Protein AF-A0A6A5ZJJ5-F1 (afdb_monomer_lite)

Structure (mmCIF, N/CA/C/O backbone):
data_AF-A0A6A5ZJJ5-F1
#
_entry.id   AF-A0A6A5ZJJ5-F1
#
loop_
_atom_site.group_PDB
_atom_site.id
_atom_site.type_symbol
_atom_site.label_atom_id
_atom_site.label_alt_id
_atom_site.label_comp_id
_atom_site.label_asym_id
_atom_site.label_entity_id
_atom_site.label_seq_id
_atom_site.pdbx_PDB_ins_code
_atom_site.Cartn_x
_atom_site.Cartn_y
_atom_site.Cartn_z
_atom_site.occupancy
_atom_site.B_iso_or_equiv
_atom_site.auth_seq_id
_atom_site.auth_comp_id
_atom_site.auth_asym_id
_atom_site.auth_atom_id
_atom_site.pdbx_PDB_model_num
ATOM 1 N N . MET A 1 1 ? -7.854 86.751 -0.752 1.00 35.19 1 MET A N 1
ATOM 2 C CA . MET A 1 1 ? -8.821 87.127 -1.802 1.00 35.19 1 MET A CA 1
ATOM 3 C C . MET A 1 1 ? -9.127 85.883 -2.625 1.00 35.19 1 MET A C 1
ATOM 5 O O . MET A 1 1 ? -8.199 85.297 -3.151 1.00 35.19 1 MET A O 1
ATOM 9 N N . SER A 1 2 ? -10.404 85.499 -2.620 1.00 34.34 2 SER A N 1
ATOM 10 C CA . SER A 1 2 ? -11.174 84.640 -3.535 1.00 34.34 2 SER A CA 1
ATOM 11 C C . SER A 1 2 ? -10.718 83.232 -3.974 1.00 34.34 2 SER A C 1
ATOM 13 O O . SER A 1 2 ? -9.660 83.025 -4.552 1.00 34.34 2 SER A O 1
ATOM 15 N N . LEU A 1 3 ? -11.667 82.316 -3.742 1.00 42.28 3 LEU A N 1
ATOM 16 C CA . LEU A 1 3 ? -11.892 80.943 -4.210 1.00 42.28 3 LEU A CA 1
ATOM 17 C C . LEU A 1 3 ? -11.899 80.758 -5.737 1.00 42.28 3 LEU A C 1
ATOM 19 O O . LEU A 1 3 ? -12.073 81.737 -6.455 1.00 42.28 3 LEU A O 1
ATOM 23 N N . ILE A 1 4 ? -11.847 79.480 -6.163 1.00 38.12 4 ILE A N 1
ATOM 24 C CA . ILE A 1 4 ? -12.688 78.752 -7.163 1.00 38.12 4 ILE A CA 1
ATOM 25 C C . ILE A 1 4 ? -11.890 77.488 -7.577 1.00 38.12 4 ILE A C 1
ATOM 27 O O . ILE A 1 4 ? -10.680 77.579 -7.724 1.00 38.12 4 ILE A O 1
ATOM 31 N N . TYR A 1 5 ? -12.390 76.282 -7.855 1.00 30.20 5 TYR A N 1
ATOM 32 C CA . TYR A 1 5 ? -13.601 75.477 -7.630 1.00 30.20 5 TYR A CA 1
ATOM 33 C C . TYR A 1 5 ? -13.246 74.115 -8.288 1.00 30.20 5 TYR A C 1
ATOM 35 O O . TYR A 1 5 ? -12.495 74.088 -9.263 1.00 30.20 5 TYR A O 1
ATOM 43 N N . ARG A 1 6 ? -13.692 72.983 -7.731 1.00 48.62 6 ARG A N 1
ATOM 44 C CA . ARG A 1 6 ? -13.394 71.626 -8.242 1.00 48.62 6 ARG A CA 1
ATOM 45 C C . ARG A 1 6 ? -14.160 71.340 -9.540 1.00 48.62 6 ARG A C 1
ATOM 47 O O . ARG A 1 6 ? -15.293 71.786 -9.655 1.00 48.62 6 ARG A O 1
ATOM 54 N N . ASP A 1 7 ? -13.638 70.451 -10.388 1.00 42.28 7 ASP A N 1
ATOM 55 C CA . ASP A 1 7 ? -14.506 69.485 -11.077 1.00 42.28 7 ASP A CA 1
ATOM 56 C C . ASP A 1 7 ? -13.901 68.063 -11.022 1.00 42.28 7 ASP A C 1
ATOM 58 O O . ASP A 1 7 ? -12.703 67.909 -11.289 1.00 42.28 7 ASP A O 1
ATOM 62 N N . PRO A 1 8 ? -14.666 67.029 -10.613 1.00 60.06 8 PRO A N 1
ATOM 63 C CA . PRO A 1 8 ? -14.183 65.672 -10.418 1.00 60.06 8 PRO A CA 1
ATOM 64 C C . PRO A 1 8 ? -14.910 64.670 -11.327 1.00 60.06 8 PRO A C 1
ATOM 66 O O . PRO A 1 8 ? -16.008 64.265 -10.982 1.00 60.06 8 PRO A O 1
ATOM 69 N N . TYR A 1 9 ? -14.290 64.138 -12.388 1.00 37.88 9 TYR A N 1
ATOM 70 C CA . TYR A 1 9 ? -14.769 62.876 -12.974 1.00 37.88 9 TYR A CA 1
ATOM 71 C C . TYR A 1 9 ? -13.652 61.926 -13.419 1.00 37.88 9 TYR A C 1
ATOM 73 O O . TYR A 1 9 ? -12.726 62.245 -14.156 1.00 37.88 9 TYR A O 1
ATOM 81 N N . CYS A 1 10 ? -13.808 60.725 -12.874 1.00 40.03 10 CYS A N 1
ATOM 82 C CA . CYS A 1 10 ? -13.090 59.475 -13.016 1.00 40.03 10 CYS A CA 1
ATOM 83 C C . CYS A 1 10 ? -12.961 58.974 -14.465 1.00 40.03 10 CYS A C 1
ATOM 85 O O . CYS A 1 10 ? -13.971 58.844 -15.144 1.00 40.03 10 CYS A O 1
ATOM 87 N N . THR A 1 11 ? -11.773 58.490 -14.846 1.00 42.47 11 THR A N 1
ATOM 88 C CA . THR A 1 11 ? -11.633 57.280 -15.684 1.00 42.47 11 THR A CA 1
ATOM 89 C C . THR A 1 11 ? -10.315 56.562 -15.381 1.00 42.47 11 THR A C 1
ATOM 91 O O . THR A 1 11 ? -9.356 56.624 -16.143 1.00 42.47 11 THR A O 1
ATOM 94 N N . THR A 1 12 ? -10.258 55.835 -14.264 1.00 44.34 12 THR A N 1
ATOM 95 C CA . THR A 1 12 ? -9.177 54.869 -13.963 1.00 44.34 12 THR A CA 1
ATOM 96 C C . THR A 1 12 ? -9.750 53.548 -13.432 1.00 44.34 12 THR A C 1
ATOM 98 O O . THR A 1 12 ? -9.238 52.954 -12.493 1.00 44.34 12 THR A O 1
ATOM 101 N N . SER A 1 13 ? -10.840 53.052 -14.029 1.00 47.09 13 SER A N 1
ATOM 102 C CA . SER A 1 13 ? -11.503 51.805 -13.587 1.00 47.09 13 SER A CA 1
ATOM 103 C C . SER A 1 13 ? -11.121 50.555 -14.408 1.00 47.09 13 SER A C 1
ATOM 105 O O . SER A 1 13 ? -11.278 49.423 -13.952 1.00 47.09 13 SER A O 1
ATOM 107 N N . SER A 1 14 ? -10.546 50.706 -15.606 1.00 40.97 14 SER A N 1
ATOM 108 C CA . SER A 1 14 ? -10.322 49.574 -16.526 1.00 40.97 14 SER A CA 1
ATOM 109 C C . SER A 1 14 ? -8.965 48.864 -16.375 1.00 40.97 14 SER A C 1
ATOM 111 O O . SER A 1 14 ? -8.857 47.682 -16.705 1.00 40.97 14 SER A O 1
ATOM 113 N N . ILE A 1 15 ? -7.936 49.530 -15.837 1.00 44.53 15 ILE A N 1
ATOM 114 C CA . ILE A 1 15 ? -6.578 48.955 -15.711 1.00 44.53 15 ILE A CA 1
ATOM 115 C C . ILE A 1 15 ? -6.431 48.106 -14.435 1.00 44.53 15 ILE A C 1
ATOM 117 O O . ILE A 1 15 ? -5.744 47.083 -14.445 1.00 44.53 15 ILE A O 1
ATOM 121 N N . SER A 1 16 ? -7.135 48.472 -13.358 1.00 43.25 16 SER A N 1
ATOM 122 C CA . SER A 1 16 ? -7.102 47.745 -12.081 1.00 43.25 16 SER A CA 1
ATOM 123 C C . SER A 1 16 ? -7.755 46.357 -12.185 1.00 43.25 16 SER A C 1
ATOM 125 O O . SER A 1 16 ? -7.157 45.365 -11.773 1.00 43.25 16 SER A O 1
ATOM 127 N N . ARG A 1 17 ? -8.909 46.248 -12.868 1.00 42.47 17 ARG A N 1
ATOM 128 C CA . ARG A 1 17 ? -9.631 44.970 -13.045 1.00 42.47 17 ARG A CA 1
ATOM 129 C C . ARG A 1 17 ? -8.885 43.938 -13.897 1.00 42.47 17 ARG A C 1
ATOM 131 O O . ARG A 1 17 ? -8.976 42.744 -13.629 1.00 42.47 17 ARG A O 1
ATOM 138 N N . ARG A 1 18 ? -8.127 44.366 -14.917 1.00 42.97 18 ARG A N 1
ATOM 139 C CA . ARG A 1 18 ? -7.318 43.436 -15.733 1.00 42.97 18 ARG A CA 1
ATOM 140 C C . ARG A 1 18 ? -6.118 42.899 -14.953 1.00 42.97 18 ARG A C 1
ATOM 142 O O . ARG A 1 18 ? -5.849 41.706 -15.026 1.00 42.97 18 ARG A O 1
ATOM 149 N N . ARG A 1 19 ? -5.435 43.736 -14.162 1.00 41.53 19 ARG A N 1
ATOM 150 C CA . ARG A 1 19 ? -4.314 43.289 -13.316 1.00 41.53 19 ARG A CA 1
ATOM 151 C C . ARG A 1 19 ? -4.774 42.388 -12.172 1.00 41.53 19 ARG A C 1
ATOM 153 O O . ARG A 1 19 ? -4.120 41.380 -11.938 1.00 41.53 19 ARG A O 1
ATOM 160 N N . SER A 1 20 ? -5.906 42.678 -11.526 1.00 46.97 20 SER A N 1
ATOM 161 C CA . SER A 1 20 ? -6.462 41.808 -10.480 1.00 46.97 20 SER A CA 1
ATOM 162 C C . SER A 1 20 ? -6.916 40.452 -11.029 1.00 46.97 20 SER A C 1
ATOM 164 O O . SER A 1 20 ? -6.662 39.435 -10.392 1.00 46.97 20 SER A O 1
ATOM 166 N N . ASN A 1 21 ? -7.508 40.408 -12.230 1.00 47.22 21 ASN A N 1
ATOM 167 C CA . ASN A 1 21 ? -7.896 39.144 -12.864 1.00 47.22 21 ASN A CA 1
ATOM 168 C C . ASN A 1 21 ? -6.689 38.315 -13.318 1.00 47.22 21 ASN A C 1
ATOM 170 O O . ASN A 1 21 ? -6.718 37.100 -13.162 1.00 47.22 21 ASN A O 1
ATOM 174 N N . ILE A 1 22 ? -5.617 38.938 -13.820 1.00 51.06 22 ILE A N 1
ATOM 175 C CA . ILE A 1 22 ? -4.373 38.234 -14.189 1.00 51.06 22 ILE A CA 1
ATOM 176 C C . ILE A 1 22 ? -3.634 37.735 -12.938 1.00 51.06 22 ILE A C 1
ATOM 178 O O . ILE A 1 22 ? -3.099 36.631 -12.934 1.00 51.06 22 ILE A O 1
ATOM 182 N N . TYR A 1 23 ? -3.629 38.512 -11.852 1.00 44.44 23 TYR A N 1
ATOM 183 C CA . TYR A 1 23 ? -3.009 38.093 -10.593 1.00 44.44 23 TYR A CA 1
ATOM 184 C C . TYR A 1 23 ? -3.818 36.982 -9.908 1.00 44.44 23 TYR A C 1
ATOM 186 O O . TYR A 1 23 ? -3.246 36.014 -9.426 1.00 44.44 23 TYR A O 1
ATOM 194 N N . SER A 1 24 ? -5.151 37.066 -9.927 1.00 49.94 24 SER A N 1
ATOM 195 C CA . SER A 1 24 ? -6.039 36.055 -9.342 1.00 49.94 24 SER A CA 1
ATOM 196 C C . SER A 1 24 ? -6.087 34.753 -10.155 1.00 49.94 24 SER A C 1
ATOM 198 O O . SER A 1 24 ? -6.107 33.680 -9.560 1.00 49.94 24 SER A O 1
ATOM 200 N N . SER A 1 25 ? -6.026 34.814 -11.492 1.00 49.66 25 SER A N 1
ATOM 201 C CA . SER A 1 25 ? -5.897 33.617 -12.346 1.00 49.66 25 SER A CA 1
ATOM 202 C C . SER A 1 25 ? -4.531 32.947 -12.196 1.00 49.66 25 SER A C 1
ATOM 204 O O . SER A 1 25 ? -4.476 31.735 -12.027 1.00 49.66 25 SER A O 1
ATOM 206 N N . ARG A 1 26 ? -3.443 33.726 -12.120 1.00 45.84 26 ARG A N 1
ATOM 207 C CA . ARG A 1 26 ? -2.087 33.203 -11.884 1.00 45.84 26 ARG A CA 1
ATOM 208 C C . ARG A 1 26 ? -1.896 32.624 -10.472 1.00 45.84 26 ARG A C 1
ATOM 210 O O . ARG A 1 26 ? -1.085 31.724 -10.289 1.00 45.84 26 ARG A O 1
ATOM 217 N N . ILE A 1 27 ? -2.631 33.122 -9.472 1.00 50.19 27 ILE A N 1
ATOM 218 C CA . ILE A 1 27 ? -2.693 32.516 -8.129 1.00 50.19 27 ILE A CA 1
ATOM 219 C C . ILE A 1 27 ? -3.528 31.227 -8.174 1.00 50.19 27 ILE A C 1
ATOM 221 O O . ILE A 1 27 ? -3.058 30.215 -7.668 1.00 50.19 27 ILE A O 1
ATOM 225 N N . LYS A 1 28 ? -4.691 31.220 -8.849 1.00 44.44 28 LYS A N 1
ATOM 226 C CA . LYS A 1 28 ? -5.512 30.008 -9.052 1.00 44.44 28 LYS A CA 1
ATOM 227 C C . LYS A 1 28 ? -4.762 28.890 -9.784 1.00 44.44 28 LYS A C 1
ATOM 229 O O . LYS A 1 28 ? -4.877 27.740 -9.383 1.00 44.44 28 LYS A O 1
ATOM 234 N N . GLU A 1 29 ? -3.954 29.211 -10.792 1.00 45.16 29 GLU A N 1
ATOM 235 C CA . GLU A 1 29 ? -3.106 28.228 -11.490 1.00 45.16 29 GLU A CA 1
ATOM 236 C C . GLU A 1 29 ? -1.979 27.674 -10.604 1.00 45.16 29 GLU A C 1
ATOM 238 O O . GLU A 1 29 ? -1.588 26.524 -10.770 1.00 45.16 29 GLU A O 1
ATOM 243 N N . ARG A 1 30 ? -1.492 28.440 -9.617 1.00 47.12 30 ARG A N 1
ATOM 244 C CA . ARG A 1 30 ? -0.491 27.968 -8.638 1.00 47.12 30 ARG A CA 1
ATOM 245 C C . ARG A 1 30 ? -1.085 27.141 -7.490 1.00 47.12 30 ARG A C 1
ATOM 247 O O . ARG A 1 30 ? -0.316 26.562 -6.736 1.00 47.12 30 ARG A O 1
ATOM 254 N N . THR A 1 31 ? -2.413 27.072 -7.351 1.00 51.53 31 THR A N 1
ATOM 255 C CA . THR A 1 31 ? -3.104 26.367 -6.245 1.00 51.53 31 THR A CA 1
ATOM 256 C C . THR A 1 31 ? -4.037 25.244 -6.701 1.00 51.53 31 THR A C 1
ATOM 258 O O . THR A 1 31 ? -4.881 24.803 -5.924 1.00 51.53 31 THR A O 1
ATOM 261 N N . MET A 1 32 ? -3.912 24.743 -7.933 1.00 58.22 32 MET A N 1
ATOM 262 C CA . MET A 1 32 ? -4.648 23.533 -8.307 1.00 58.22 32 MET A CA 1
ATOM 263 C C . MET A 1 32 ? -3.995 22.319 -7.639 1.00 58.22 32 MET A C 1
ATOM 265 O O . MET A 1 32 ? -2.940 21.846 -8.059 1.00 58.22 32 MET A O 1
ATOM 269 N N . SER A 1 33 ? -4.613 21.847 -6.555 1.00 68.31 33 SER A N 1
ATOM 270 C CA . SER A 1 33 ? -4.342 20.523 -6.003 1.00 68.31 33 SER A CA 1
ATOM 271 C C . SER A 1 33 ? -4.677 19.483 -7.063 1.00 68.31 33 SER A C 1
ATOM 273 O O . SER A 1 33 ? -5.703 19.604 -7.734 1.00 68.31 33 SER A O 1
ATOM 275 N N . ALA A 1 34 ? -3.840 18.460 -7.209 1.00 81.31 34 ALA A N 1
ATOM 276 C CA . ALA A 1 34 ? -4.178 17.350 -8.092 1.00 81.31 34 ALA A CA 1
ATOM 277 C C . ALA A 1 34 ? -5.476 16.685 -7.622 1.00 81.31 34 ALA A C 1
ATOM 279 O O . ALA A 1 34 ? -5.732 16.630 -6.424 1.00 81.31 34 ALA A O 1
ATOM 280 N N . GLU A 1 35 ? -6.298 16.185 -8.539 1.00 87.06 35 GLU A N 1
ATOM 281 C CA . GLU A 1 35 ? -7.559 15.527 -8.166 1.00 87.06 35 GLU A CA 1
ATOM 282 C C . GLU A 1 35 ? -7.314 14.158 -7.520 1.00 87.06 35 GLU A C 1
ATOM 284 O O . GLU A 1 35 ? -8.025 13.767 -6.595 1.00 87.06 35 GLU A O 1
ATOM 289 N N . ASN A 1 36 ? -6.255 13.471 -7.960 1.00 92.38 36 ASN A N 1
ATOM 290 C CA . ASN A 1 36 ? -5.901 12.122 -7.540 1.00 92.38 36 ASN A CA 1
ATOM 291 C C . ASN A 1 36 ? -4.462 12.045 -7.024 1.00 92.38 36 ASN A C 1
ATOM 293 O O . ASN A 1 36 ? -3.588 12.823 -7.422 1.00 92.38 36 ASN A O 1
ATOM 297 N N . LEU A 1 37 ? -4.226 11.064 -6.160 1.00 92.94 37 LEU A N 1
ATOM 298 C CA . LEU A 1 37 ? -2.916 10.600 -5.735 1.00 92.94 37 LEU A CA 1
ATOM 299 C C . LEU A 1 37 ? -2.664 9.212 -6.322 1.00 92.94 37 LEU A C 1
ATOM 301 O O . LEU A 1 37 ? -3.527 8.337 -6.272 1.00 92.94 37 LEU A O 1
ATOM 305 N N . TYR A 1 38 ? -1.458 9.023 -6.840 1.00 94.44 38 TYR A N 1
ATOM 306 C CA . TYR A 1 38 ? -0.975 7.781 -7.427 1.00 94.44 38 TYR A CA 1
ATOM 307 C C . TYR A 1 38 ? 0.070 7.187 -6.490 1.00 94.44 38 TYR A C 1
ATOM 309 O O . TYR A 1 38 ? 1.162 7.739 -6.325 1.00 94.44 38 TYR A O 1
ATOM 317 N N . ILE A 1 39 ? -0.288 6.100 -5.824 1.00 94.88 39 ILE A N 1
ATOM 318 C CA . ILE A 1 39 ? 0.522 5.448 -4.802 1.00 94.88 39 ILE A CA 1
ATOM 319 C C . ILE A 1 39 ? 1.212 4.263 -5.458 1.00 94.88 39 ILE A C 1
ATOM 321 O O . ILE A 1 39 ? 0.555 3.362 -5.969 1.00 94.88 39 ILE A O 1
ATOM 325 N N . VAL A 1 40 ? 2.540 4.268 -5.451 1.00 95.56 40 VAL A N 1
ATOM 326 C CA . VAL A 1 40 ? 3.317 3.120 -5.913 1.00 95.56 40 VAL A CA 1
ATOM 327 C C . VAL A 1 40 ? 3.332 2.098 -4.784 1.00 95.56 40 VAL A C 1
ATOM 329 O O . VAL A 1 40 ? 3.792 2.407 -3.682 1.00 95.56 40 VAL A O 1
ATOM 332 N N . LYS A 1 41 ? 2.821 0.900 -5.059 1.00 94.75 41 LYS A N 1
ATOM 333 C CA . LYS A 1 41 ? 2.747 -0.232 -4.136 1.00 94.75 41 LYS A CA 1
ATOM 334 C C . LYS A 1 41 ? 3.655 -1.343 -4.641 1.00 94.75 41 LYS A C 1
ATOM 336 O O . LYS A 1 41 ? 3.584 -1.700 -5.811 1.00 94.75 41 LYS A O 1
ATOM 341 N N . ARG A 1 42 ? 4.502 -1.888 -3.770 1.00 94.38 42 ARG A N 1
ATOM 342 C CA . ARG A 1 42 ? 5.349 -3.043 -4.079 1.00 94.38 42 ARG A CA 1
ATOM 343 C C . ARG A 1 42 ? 4.997 -4.201 -3.165 1.00 94.38 42 ARG A C 1
ATOM 345 O O . ARG A 1 42 ? 5.191 -4.114 -1.949 1.00 94.38 42 ARG A O 1
ATOM 352 N N . THR A 1 43 ? 4.539 -5.284 -3.767 1.00 92.44 43 THR A N 1
ATOM 353 C CA . THR A 1 43 ? 4.235 -6.536 -3.084 1.00 92.44 43 THR A CA 1
ATOM 354 C C . THR A 1 43 ? 5.354 -7.525 -3.357 1.00 92.44 43 THR A C 1
ATOM 356 O O . THR A 1 43 ? 5.788 -7.679 -4.494 1.00 92.44 43 THR A O 1
ATOM 359 N N . GLN A 1 44 ? 5.829 -8.183 -2.308 1.00 90.88 44 GLN A N 1
ATOM 360 C CA . GLN A 1 44 ? 6.747 -9.308 -2.398 1.00 90.88 44 GLN A CA 1
ATOM 361 C C . GLN A 1 44 ? 6.090 -10.513 -1.742 1.00 90.88 44 GLN A C 1
ATOM 363 O O . GLN A 1 44 ? 5.685 -10.431 -0.579 1.00 90.88 44 GLN A O 1
ATOM 368 N N . PHE A 1 45 ? 6.020 -11.613 -2.476 1.00 89.19 45 PHE A N 1
ATOM 369 C CA . PHE A 1 45 ? 5.560 -12.899 -1.988 1.00 89.19 45 PHE A CA 1
ATOM 370 C C . PHE A 1 45 ? 6.692 -13.919 -2.096 1.00 89.19 45 PHE A C 1
ATOM 372 O O . PHE A 1 45 ? 7.173 -14.191 -3.190 1.00 89.19 45 PHE A O 1
ATOM 379 N N . ASP A 1 46 ? 7.114 -14.478 -0.969 1.00 86.56 46 ASP A N 1
ATOM 380 C CA . ASP A 1 46 ? 8.091 -15.562 -0.906 1.00 86.56 46 ASP A CA 1
ATOM 381 C C . ASP A 1 46 ? 7.404 -16.824 -0.357 1.00 86.56 46 ASP A C 1
ATOM 383 O O . ASP A 1 46 ? 7.128 -16.896 0.847 1.00 86.56 46 ASP A O 1
ATOM 387 N N . PRO A 1 47 ? 7.118 -17.824 -1.212 1.00 79.50 47 PRO A N 1
ATOM 388 C CA . PRO A 1 47 ? 6.449 -19.054 -0.801 1.00 79.50 47 PRO A CA 1
ATOM 389 C C . PRO A 1 47 ? 7.343 -20.020 -0.011 1.00 79.50 47 PRO A C 1
ATOM 391 O O . PRO A 1 47 ? 6.816 -20.964 0.581 1.00 79.50 47 PRO A O 1
ATOM 394 N N . LYS A 1 48 ? 8.672 -19.845 -0.018 1.00 73.31 48 LYS A N 1
ATOM 395 C CA . LYS A 1 48 ? 9.641 -20.809 0.537 1.00 73.31 48 LYS A CA 1
ATOM 396 C C . LYS A 1 48 ? 10.299 -20.350 1.834 1.00 73.31 48 LYS A C 1
ATOM 398 O O . LYS A 1 48 ? 11.214 -21.020 2.319 1.00 73.31 48 LYS A O 1
ATOM 403 N N . SER A 1 49 ? 9.841 -19.248 2.422 1.00 68.00 49 SER A N 1
ATOM 404 C CA . SER A 1 49 ? 10.388 -18.785 3.692 1.00 68.00 49 SER A CA 1
ATOM 405 C C . SER A 1 49 ? 10.308 -19.892 4.773 1.00 68.00 49 SER A C 1
ATOM 407 O O . SER A 1 49 ? 9.279 -20.563 4.896 1.00 68.00 49 SER A O 1
ATOM 409 N N . PRO A 1 50 ? 11.372 -20.113 5.578 1.00 58.84 50 PRO A N 1
ATOM 410 C CA . PRO A 1 50 ? 11.551 -21.331 6.385 1.00 58.84 50 PRO A CA 1
ATOM 411 C C . PRO A 1 50 ? 10.494 -21.599 7.464 1.00 58.84 50 PRO A C 1
ATOM 413 O O . PRO A 1 50 ? 10.475 -22.683 8.045 1.00 58.84 50 PRO A O 1
ATOM 416 N N . ARG A 1 51 ? 9.674 -20.598 7.802 1.00 63.66 51 ARG A N 1
ATOM 417 C CA . ARG A 1 51 ? 8.622 -20.701 8.826 1.00 63.66 51 ARG A CA 1
ATOM 418 C C . ARG A 1 51 ? 7.230 -20.648 8.213 1.00 63.66 51 ARG A C 1
ATOM 420 O O . ARG A 1 51 ? 6.388 -21.468 8.551 1.00 63.66 51 ARG A O 1
ATOM 427 N N . GLU A 1 52 ? 7.018 -19.687 7.324 1.00 66.06 52 GLU A N 1
ATOM 428 C CA . GLU A 1 52 ? 5.749 -19.411 6.659 1.00 66.06 52 GLU A CA 1
ATOM 429 C C . GLU A 1 52 ? 5.996 -18.556 5.409 1.00 66.06 52 GLU A C 1
ATOM 431 O O . GLU A 1 52 ? 6.987 -17.813 5.389 1.00 66.06 52 GLU A O 1
ATOM 436 N N . PRO A 1 53 ? 5.114 -18.619 4.392 1.00 71.44 53 PRO A N 1
ATOM 437 C CA . PRO A 1 53 ? 5.177 -17.723 3.248 1.00 71.44 53 PRO A CA 1
ATOM 438 C C . PRO A 1 53 ? 5.197 -16.255 3.684 1.00 71.44 53 PRO A C 1
ATOM 440 O O . PRO A 1 53 ? 4.325 -15.802 4.433 1.00 71.44 53 PRO A O 1
ATOM 443 N N . VAL A 1 54 ? 6.184 -15.499 3.208 1.00 79.12 54 VAL A N 1
ATOM 444 C CA . VAL A 1 54 ? 6.313 -14.074 3.526 1.00 79.12 54 VAL A CA 1
ATOM 445 C C . VAL A 1 54 ? 5.545 -13.276 2.489 1.00 79.12 54 VAL A C 1
ATOM 447 O O . VAL A 1 54 ? 5.794 -13.392 1.295 1.00 79.12 54 VAL A O 1
ATOM 450 N N . TYR A 1 55 ? 4.635 -12.424 2.952 1.00 84.38 55 TYR A N 1
ATOM 451 C CA . TYR A 1 55 ? 3.921 -11.471 2.112 1.00 84.38 55 TYR A CA 1
ATOM 452 C C . TYR A 1 55 ? 4.169 -10.066 2.649 1.00 84.38 55 TYR A C 1
ATOM 454 O O . TYR A 1 55 ? 3.689 -9.714 3.727 1.00 84.38 55 TYR A O 1
ATOM 462 N N . THR A 1 56 ? 4.950 -9.276 1.918 1.00 87.44 56 THR A N 1
ATOM 463 C CA . THR A 1 56 ? 5.356 -7.934 2.344 1.00 87.44 56 THR A CA 1
ATOM 464 C C . THR A 1 56 ? 4.870 -6.893 1.352 1.00 87.44 56 THR A C 1
ATOM 466 O O . THR A 1 56 ? 5.272 -6.900 0.189 1.00 87.44 56 THR A O 1
ATOM 469 N N . VAL A 1 57 ? 4.087 -5.931 1.832 1.00 90.25 57 VAL A N 1
ATOM 470 C CA . VAL A 1 57 ? 3.641 -4.778 1.045 1.00 90.25 57 VAL A CA 1
ATOM 471 C C . VAL A 1 57 ? 4.372 -3.534 1.522 1.00 90.25 57 VAL A C 1
ATOM 473 O O . VAL A 1 57 ? 4.393 -3.231 2.713 1.00 90.25 57 VAL A O 1
ATOM 476 N N . THR A 1 58 ? 4.972 -2.800 0.593 1.00 91.56 58 THR A N 1
ATOM 477 C CA . THR A 1 58 ? 5.569 -1.486 0.850 1.00 91.56 58 THR A CA 1
ATOM 478 C C . THR A 1 58 ? 4.940 -0.445 -0.064 1.00 91.56 58 THR A C 1
ATOM 480 O O . THR A 1 58 ? 4.442 -0.763 -1.144 1.00 91.56 58 THR A O 1
ATOM 483 N N . LEU A 1 59 ? 4.959 0.816 0.375 1.00 93.44 59 LEU A N 1
ATOM 484 C CA . LEU A 1 59 ? 4.420 1.962 -0.364 1.00 93.44 59 LEU A CA 1
ATOM 485 C C . LEU A 1 59 ? 5.542 2.995 -0.583 1.00 93.44 59 LEU A C 1
ATOM 487 O O . LEU A 1 59 ? 5.651 3.971 0.173 1.00 93.44 59 LEU A O 1
ATOM 491 N N . PRO A 1 60 ? 6.448 2.775 -1.558 1.00 92.06 60 PRO A N 1
ATOM 492 C CA . PRO A 1 60 ? 7.719 3.501 -1.619 1.00 92.06 60 PRO A CA 1
ATOM 493 C C . PRO A 1 60 ? 7.585 4.969 -2.022 1.00 92.06 60 PRO A C 1
ATOM 495 O O . PRO A 1 60 ? 8.480 5.772 -1.731 1.00 92.06 60 PRO A O 1
ATOM 498 N N . ALA A 1 61 ? 6.499 5.339 -2.705 1.00 93.19 61 ALA A N 1
ATOM 499 C CA . ALA A 1 61 ? 6.267 6.709 -3.140 1.00 93.19 61 ALA A CA 1
ATOM 500 C C . ALA A 1 61 ? 4.788 7.014 -3.417 1.00 93.19 61 ALA A C 1
ATOM 502 O O . ALA A 1 61 ? 4.020 6.151 -3.837 1.00 93.19 61 ALA A O 1
ATOM 503 N N . THR A 1 62 ? 4.417 8.284 -3.253 1.00 94.50 62 THR A N 1
ATOM 504 C CA . THR A 1 62 ? 3.129 8.836 -3.693 1.00 94.50 62 THR A CA 1
ATOM 505 C C . THR A 1 62 ? 3.361 10.019 -4.626 1.00 94.50 62 THR A C 1
ATOM 507 O O . THR A 1 62 ? 4.207 10.876 -4.355 1.00 94.50 62 THR A O 1
ATOM 510 N N . PHE A 1 63 ? 2.596 10.082 -5.711 1.00 94.00 63 PHE A N 1
ATOM 511 C CA . PHE A 1 63 ? 2.687 11.111 -6.741 1.00 94.00 63 PHE A CA 1
ATOM 512 C C . PHE A 1 63 ? 1.345 11.797 -6.966 1.00 94.00 63 PHE A C 1
ATOM 514 O O . PHE A 1 63 ? 0.287 11.213 -6.757 1.00 94.00 63 PHE A O 1
ATOM 521 N N . THR A 1 64 ? 1.388 13.024 -7.466 1.00 92.81 64 THR A N 1
ATOM 522 C CA . THR A 1 64 ? 0.207 13.752 -7.958 1.00 92.81 64 THR A CA 1
ATOM 523 C C . THR A 1 64 ? 0.013 13.613 -9.472 1.00 92.81 64 THR A C 1
ATOM 525 O O . THR A 1 64 ? -0.990 14.068 -10.016 1.00 92.81 64 THR A O 1
ATOM 528 N N . ASN A 1 65 ? 0.961 12.970 -10.165 1.00 91.12 65 ASN A N 1
ATOM 529 C CA . ASN A 1 65 ? 0.949 12.753 -11.610 1.00 91.12 65 ASN A CA 1
ATOM 530 C C . ASN A 1 65 ? 1.173 11.269 -11.942 1.00 91.12 65 ASN A C 1
ATOM 532 O O . ASN A 1 65 ? 2.184 10.687 -11.544 1.00 91.12 65 ASN A O 1
ATOM 536 N N . LEU A 1 66 ? 0.257 10.684 -12.720 1.00 92.06 66 LEU A N 1
ATOM 537 C CA . LEU A 1 66 ? 0.320 9.286 -13.149 1.00 92.06 66 LEU A CA 1
ATOM 538 C C . LEU A 1 66 ? 1.570 8.985 -13.981 1.00 92.06 66 LEU A C 1
ATOM 540 O O . LEU A 1 66 ? 2.165 7.923 -13.825 1.00 92.06 66 LEU A O 1
ATOM 544 N N . LYS A 1 67 ? 1.982 9.909 -14.857 1.00 92.56 67 LYS A N 1
ATOM 545 C CA . LYS A 1 67 ? 3.152 9.714 -15.722 1.00 92.56 67 LYS A CA 1
ATOM 546 C C . LYS A 1 67 ? 4.412 9.512 -14.880 1.00 92.56 67 LYS A C 1
ATOM 548 O O . LYS A 1 67 ? 5.117 8.526 -15.063 1.00 92.56 67 LYS A O 1
ATOM 553 N N . SER A 1 68 ? 4.629 10.395 -13.909 1.00 93.06 68 SER A N 1
ATOM 554 C CA . SER A 1 68 ? 5.753 10.299 -12.979 1.00 93.06 68 SER A CA 1
ATOM 555 C C . SER A 1 68 ? 5.694 9.032 -12.127 1.00 93.06 68 SER A C 1
ATOM 557 O O . SER A 1 68 ? 6.721 8.400 -11.897 1.00 93.06 68 SER A O 1
ATOM 559 N N . ALA A 1 69 ? 4.494 8.629 -11.690 1.00 94.19 69 ALA A N 1
ATOM 560 C CA . ALA A 1 69 ? 4.308 7.386 -10.946 1.00 94.19 69 ALA A CA 1
ATOM 561 C C . ALA A 1 69 ? 4.709 6.157 -11.778 1.00 94.19 69 ALA A C 1
ATOM 563 O O . ALA A 1 69 ? 5.431 5.306 -11.269 1.00 94.19 69 ALA A O 1
ATOM 564 N N . LYS A 1 70 ? 4.311 6.089 -13.059 1.00 94.25 70 LYS A N 1
ATOM 565 C CA . LYS A 1 70 ? 4.698 5.010 -13.990 1.00 94.25 70 LYS A CA 1
ATOM 566 C C . LYS A 1 70 ? 6.203 4.981 -14.250 1.00 94.25 70 LYS A C 1
ATOM 568 O O . LYS A 1 70 ? 6.825 3.926 -14.142 1.00 94.25 70 LYS A O 1
ATOM 573 N N . GLU A 1 71 ? 6.805 6.136 -14.527 1.00 94.12 71 GLU A N 1
ATOM 574 C CA . GLU A 1 71 ? 8.257 6.256 -14.725 1.00 94.12 71 GLU A CA 1
ATOM 575 C C . GLU A 1 71 ? 9.042 5.817 -13.480 1.00 94.12 71 GLU A C 1
ATOM 577 O O . GLU A 1 71 ? 10.070 5.149 -13.589 1.00 94.12 71 GLU A O 1
ATOM 582 N N . PHE A 1 72 ? 8.547 6.143 -12.285 1.00 94.56 72 PHE A N 1
ATOM 583 C CA . PHE A 1 72 ? 9.152 5.693 -11.038 1.00 94.56 72 PHE A CA 1
ATOM 584 C C . PHE A 1 72 ? 8.958 4.188 -10.803 1.00 94.56 72 PHE A C 1
ATOM 586 O O . PHE A 1 72 ? 9.932 3.497 -10.508 1.00 94.56 72 PHE A O 1
ATOM 593 N N . ALA A 1 73 ? 7.728 3.689 -10.956 1.00 95.06 73 ALA A N 1
ATOM 594 C CA . ALA A 1 73 ? 7.348 2.296 -10.724 1.00 95.06 73 ALA A CA 1
ATOM 595 C C . ALA A 1 73 ? 8.100 1.322 -11.644 1.00 95.06 73 ALA A C 1
ATOM 597 O O . ALA A 1 73 ? 8.610 0.315 -11.162 1.00 95.06 73 ALA A O 1
ATOM 598 N N . SER A 1 74 ? 8.252 1.661 -12.930 1.00 95.06 74 SER A N 1
ATOM 599 C CA . SER A 1 74 ? 8.963 0.832 -13.923 1.00 95.06 74 SER A CA 1
ATOM 600 C C . SER 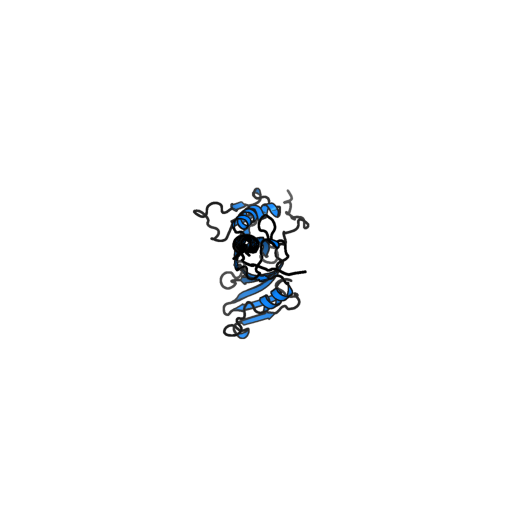A 1 74 ? 10.421 0.526 -13.568 1.00 95.06 74 SER A C 1
ATOM 602 O O . SER A 1 74 ? 10.963 -0.473 -14.022 1.00 95.06 74 SER A O 1
ATOM 604 N N . ARG A 1 75 ? 11.049 1.371 -12.739 1.00 94.31 75 ARG A N 1
ATOM 605 C CA . ARG A 1 75 ? 12.446 1.227 -12.297 1.00 94.31 75 ARG A CA 1
ATOM 606 C C . ARG A 1 75 ? 12.566 1.009 -10.794 1.00 94.31 75 ARG A C 1
ATOM 608 O O . ARG A 1 75 ? 13.635 1.220 -10.228 1.00 94.31 75 ARG A O 1
ATOM 615 N N . LEU A 1 76 ? 11.467 0.697 -10.108 1.00 94.94 76 LEU A N 1
ATOM 616 C CA . LEU A 1 76 ? 11.467 0.638 -8.650 1.00 94.94 76 LEU A CA 1
ATOM 617 C C . LEU A 1 76 ? 12.414 -0.448 -8.131 1.00 94.94 76 LEU A C 1
ATOM 619 O O . LEU A 1 76 ? 13.212 -0.158 -7.246 1.00 94.94 76 LEU A O 1
ATOM 623 N N . LEU A 1 77 ? 12.357 -1.658 -8.693 1.00 94.00 77 LEU A N 1
ATOM 624 C CA . LEU A 1 77 ? 13.196 -2.771 -8.242 1.00 94.00 77 LEU A CA 1
ATOM 625 C C . LEU A 1 77 ? 14.690 -2.453 -8.437 1.00 94.00 77 LEU A C 1
ATOM 627 O O . LEU A 1 77 ? 15.468 -2.569 -7.494 1.00 94.00 77 LEU A O 1
ATOM 631 N N . GLU A 1 78 ? 15.078 -1.904 -9.589 1.00 93.50 78 GLU A N 1
ATOM 632 C CA . GLU A 1 78 ? 16.448 -1.416 -9.825 1.00 93.50 78 GLU A CA 1
ATOM 633 C C . GLU A 1 78 ? 16.871 -0.339 -8.811 1.00 93.50 78 GLU A C 1
ATOM 635 O O . GLU A 1 78 ? 17.982 -0.362 -8.279 1.00 93.50 78 GLU A O 1
ATOM 640 N N . ARG A 1 79 ? 15.976 0.607 -8.491 1.00 92.44 79 ARG A N 1
ATOM 641 C CA . ARG A 1 79 ? 16.233 1.663 -7.490 1.00 92.44 79 ARG A CA 1
ATOM 642 C C . ARG A 1 79 ? 16.388 1.116 -6.074 1.00 92.44 79 ARG A C 1
ATOM 644 O O . ARG A 1 79 ? 17.050 1.758 -5.259 1.00 92.44 79 ARG A O 1
ATOM 651 N N . GLU A 1 80 ? 15.771 -0.021 -5.777 1.00 89.69 80 GLU A N 1
ATOM 652 C CA . GLU A 1 80 ? 15.937 -0.751 -4.518 1.00 89.69 80 GLU A CA 1
ATOM 653 C C . GLU A 1 80 ? 17.189 -1.649 -4.518 1.00 89.69 80 GLU A C 1
ATOM 655 O O . GLU A 1 80 ? 17.553 -2.180 -3.468 1.00 89.69 80 GLU A O 1
ATOM 660 N N . GLY A 1 81 ? 17.894 -1.741 -5.652 1.00 91.38 81 GLY A N 1
ATOM 661 C CA . GLY A 1 81 ? 19.160 -2.457 -5.805 1.00 91.38 81 GLY A CA 1
ATOM 662 C C . GLY A 1 81 ? 19.030 -3.870 -6.371 1.00 91.38 81 GLY A C 1
ATOM 663 O O . GLY A 1 81 ? 20.015 -4.604 -6.350 1.00 91.38 81 GLY A O 1
ATOM 664 N N . TYR A 1 82 ? 17.850 -4.261 -6.857 1.00 91.56 82 TYR A N 1
ATOM 665 C CA . TYR A 1 82 ? 17.683 -5.530 -7.559 1.00 91.56 82 TYR A CA 1
ATOM 666 C C . TYR A 1 82 ? 18.251 -5.435 -8.975 1.00 91.56 82 TYR A C 1
ATOM 668 O O . TYR A 1 82 ? 18.019 -4.453 -9.678 1.00 91.56 82 TYR A O 1
ATOM 676 N N . ASP A 1 83 ? 18.965 -6.474 -9.392 1.00 92.25 83 ASP A N 1
ATOM 677 C CA . ASP A 1 83 ? 19.408 -6.639 -10.772 1.00 92.25 83 ASP A CA 1
ATOM 678 C C . ASP A 1 83 ? 18.294 -7.335 -11.577 1.00 92.25 83 ASP A C 1
ATOM 680 O O . ASP A 1 83 ? 17.906 -8.445 -11.200 1.00 92.25 83 ASP A O 1
ATOM 684 N N . PRO A 1 84 ? 17.748 -6.724 -12.648 1.00 92.56 84 PRO A N 1
ATOM 685 C CA . PRO A 1 84 ? 16.761 -7.367 -13.515 1.00 92.56 84 PRO A CA 1
ATOM 686 C C . PRO A 1 84 ? 17.205 -8.740 -14.037 1.00 92.56 84 PRO A C 1
ATOM 688 O O . PRO A 1 84 ? 16.368 -9.633 -14.168 1.00 92.56 84 PRO A O 1
ATOM 691 N N . ASP A 1 85 ? 18.510 -8.935 -14.259 1.00 92.75 85 ASP A N 1
ATOM 692 C CA . ASP A 1 85 ? 19.071 -10.187 -14.785 1.00 92.75 85 ASP A CA 1
ATOM 693 C C . ASP A 1 85 ? 19.070 -11.327 -13.747 1.00 92.75 85 ASP A C 1
ATOM 695 O O . ASP A 1 85 ? 19.271 -12.492 -14.096 1.00 92.75 85 ASP A O 1
ATOM 699 N N . PHE A 1 86 ? 18.835 -11.022 -12.464 1.00 90.12 86 PHE A N 1
ATOM 700 C CA . PHE A 1 86 ? 18.697 -12.034 -11.412 1.00 90.12 86 PHE A CA 1
ATOM 701 C C . PHE A 1 86 ? 17.351 -12.769 -11.475 1.00 90.12 86 PHE A C 1
ATOM 703 O O . PHE A 1 86 ? 17.229 -13.893 -10.982 1.00 90.12 86 PHE A O 1
ATOM 710 N N . PHE A 1 87 ? 16.329 -12.147 -12.061 1.00 93.56 87 PHE A N 1
ATOM 711 C CA . PHE A 1 87 ? 14.992 -12.717 -12.102 1.00 93.56 87 PHE A CA 1
ATOM 712 C C . PHE A 1 87 ? 14.847 -13.713 -13.254 1.00 93.56 87 PHE A C 1
ATOM 714 O O . PHE A 1 87 ? 15.275 -13.469 -14.380 1.00 93.56 87 PHE A O 1
ATOM 721 N N . ALA A 1 88 ? 14.173 -14.830 -12.985 1.00 93.88 88 ALA A N 1
ATOM 722 C CA . ALA A 1 88 ? 13.776 -15.780 -14.019 1.00 93.88 88 ALA A CA 1
ATOM 723 C C . ALA A 1 88 ? 12.760 -15.157 -14.994 1.00 93.88 88 ALA A C 1
ATOM 725 O O . ALA A 1 88 ? 12.750 -15.485 -16.181 1.00 93.88 88 ALA A O 1
ATOM 726 N N . VAL A 1 89 ? 11.921 -14.246 -14.492 1.00 94.00 89 VAL A N 1
ATOM 727 C CA . VAL A 1 89 ? 11.004 -13.424 -15.287 1.00 94.00 89 VAL A CA 1
ATOM 728 C C . VAL A 1 89 ? 11.134 -11.984 -14.815 1.00 94.00 89 VAL A C 1
ATOM 730 O O . VAL A 1 89 ? 10.981 -11.727 -13.628 1.00 94.00 89 VAL A O 1
ATOM 733 N N . TYR A 1 90 ? 11.360 -11.042 -15.727 1.00 94.50 90 TYR A N 1
ATOM 734 C CA . TYR A 1 90 ? 11.284 -9.609 -15.443 1.00 94.50 90 TYR A CA 1
ATOM 735 C C . TYR A 1 90 ? 10.518 -8.925 -16.572 1.00 94.50 90 TYR A C 1
ATOM 737 O O . TYR A 1 90 ? 11.009 -8.818 -17.695 1.00 94.50 90 TYR A O 1
ATOM 745 N N . ALA A 1 91 ? 9.292 -8.499 -16.286 1.00 93.81 91 ALA A N 1
ATOM 746 C CA . ALA A 1 91 ? 8.391 -7.888 -17.249 1.00 93.81 91 ALA A CA 1
ATOM 747 C C . ALA A 1 91 ? 7.987 -6.491 -16.773 1.00 93.81 91 ALA A C 1
ATOM 749 O O . ALA A 1 91 ? 7.545 -6.306 -15.637 1.00 93.81 91 ALA A O 1
ATOM 750 N N . VAL A 1 92 ? 8.113 -5.508 -17.660 1.00 93.94 92 VAL A N 1
ATOM 751 C CA . VAL A 1 92 ? 7.674 -4.129 -17.434 1.00 93.94 92 VAL A CA 1
ATOM 752 C C . VAL A 1 92 ? 6.550 -3.840 -18.418 1.00 93.94 92 VAL A C 1
ATOM 754 O O . VAL A 1 92 ? 6.706 -4.077 -19.609 1.00 93.94 92 VAL A O 1
ATOM 757 N N . ASN A 1 93 ? 5.422 -3.345 -17.921 1.00 89.44 93 ASN A N 1
ATOM 758 C CA . ASN A 1 93 ? 4.250 -3.038 -18.730 1.00 89.44 93 ASN A CA 1
ATOM 759 C C . ASN A 1 93 ? 4.465 -1.734 -19.515 1.00 89.44 93 ASN A C 1
ATOM 761 O O . ASN A 1 93 ? 4.195 -0.636 -19.009 1.00 89.44 93 ASN A O 1
ATOM 765 N N . ASP A 1 94 ? 4.993 -1.856 -20.730 1.00 78.06 94 ASP A N 1
ATOM 766 C CA . ASP A 1 94 ? 5.154 -0.776 -21.705 1.00 78.06 94 ASP A CA 1
ATOM 767 C C . ASP A 1 94 ? 4.083 -0.803 -22.815 1.00 78.06 94 ASP A C 1
ATOM 769 O O . ASP A 1 94 ? 3.690 0.270 -23.288 1.00 78.06 94 ASP A O 1
ATOM 773 N N . ASP A 1 95 ? 3.550 -1.985 -23.150 1.00 71.81 95 ASP A N 1
ATOM 774 C CA . ASP A 1 95 ? 2.396 -2.194 -24.035 1.00 71.81 95 ASP A CA 1
ATOM 775 C C . ASP A 1 95 ? 1.282 -3.027 -23.352 1.00 71.81 95 ASP A C 1
ATOM 777 O O . ASP A 1 95 ? 1.470 -4.213 -23.064 1.00 71.81 95 ASP A O 1
ATOM 781 N N . PRO A 1 96 ? 0.088 -2.449 -23.114 1.00 73.75 96 PRO A N 1
ATOM 782 C CA . PRO A 1 96 ? -1.011 -3.156 -22.464 1.00 73.75 96 PRO A CA 1
ATOM 783 C C .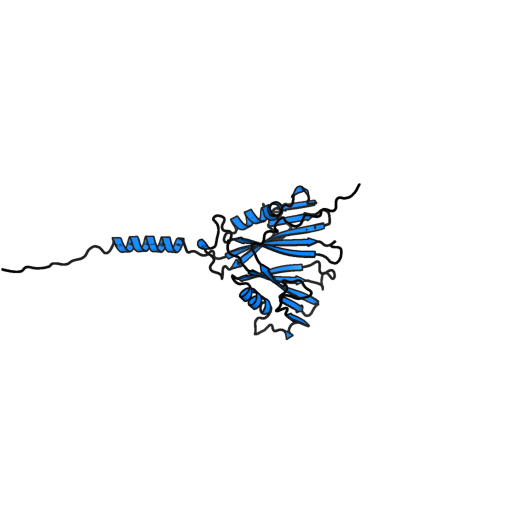 PRO A 1 96 ? -1.660 -4.257 -23.322 1.00 73.75 96 PRO A C 1
ATOM 785 O O . PRO A 1 96 ? -2.467 -5.011 -22.781 1.00 73.75 96 PRO A O 1
ATOM 788 N N . ALA A 1 97 ? -1.369 -4.364 -24.626 1.00 75.25 97 ALA A N 1
ATOM 789 C CA . ALA A 1 97 ? -2.047 -5.321 -25.510 1.00 75.25 97 ALA A CA 1
ATOM 790 C C . ALA A 1 97 ? -1.747 -6.797 -25.179 1.00 75.25 97 ALA A C 1
ATOM 792 O O . ALA A 1 97 ? -2.645 -7.632 -25.293 1.00 75.25 97 ALA A O 1
ATOM 793 N N . ASP A 1 98 ? -0.528 -7.094 -24.721 1.00 80.00 98 ASP A N 1
ATOM 794 C CA . ASP A 1 98 ? -0.060 -8.455 -24.407 1.00 80.00 98 ASP A CA 1
ATOM 795 C C . ASP A 1 98 ? 0.196 -8.662 -22.898 1.00 80.00 98 ASP A C 1
ATOM 797 O O . ASP A 1 98 ? 0.805 -9.650 -22.475 1.00 80.00 98 ASP A O 1
ATOM 801 N N . TRP A 1 99 ? -0.265 -7.733 -22.053 1.00 88.88 99 TRP A N 1
ATOM 802 C CA . TRP A 1 99 ? -0.013 -7.769 -20.614 1.00 88.88 99 TRP A CA 1
ATOM 803 C C . TRP A 1 99 ? -0.888 -8.804 -19.896 1.00 88.88 99 TRP A C 1
ATOM 805 O O . TRP A 1 99 ? -2.115 -8.755 -19.950 1.00 88.88 99 TRP A O 1
ATOM 815 N N . THR A 1 100 ? -0.258 -9.726 -19.161 1.00 87.06 100 THR A N 1
ATOM 816 C CA . THR A 1 100 ? -0.953 -10.845 -18.489 1.00 87.06 100 THR A CA 1
ATOM 817 C C . THR A 1 100 ? -0.920 -10.783 -16.962 1.00 87.06 100 THR A C 1
ATOM 819 O O . THR A 1 100 ? -1.508 -11.637 -16.302 1.00 87.06 100 THR A O 1
ATOM 822 N N . HIS A 1 101 ? -0.281 -9.764 -16.379 1.00 84.81 101 HIS A N 1
ATOM 823 C CA . HIS A 1 101 ? -0.050 -9.689 -14.932 1.00 84.81 101 HIS A CA 1
ATOM 824 C C . HIS A 1 101 ? -1.024 -8.754 -14.192 1.00 84.81 101 HIS A C 1
ATOM 826 O O . HIS A 1 101 ? -0.827 -8.487 -13.014 1.00 84.81 101 HIS A O 1
ATOM 832 N N . GLY A 1 102 ? -2.090 -8.283 -14.852 1.00 82.56 102 GLY A N 1
ATOM 833 C CA . GLY A 1 102 ? -3.172 -7.490 -14.252 1.00 82.56 102 GLY A CA 1
ATOM 834 C C . GLY A 1 102 ? -3.099 -5.985 -14.540 1.00 82.56 102 GLY A C 1
ATOM 835 O O . GLY A 1 102 ? -2.019 -5.403 -14.639 1.00 82.56 102 GLY A O 1
ATOM 836 N N . ASP A 1 103 ? -4.270 -5.349 -14.639 1.00 78.69 103 ASP A N 1
ATOM 837 C CA . ASP A 1 103 ? -4.470 -4.002 -15.213 1.00 78.69 103 ASP A CA 1
ATOM 838 C C . ASP A 1 103 ? -3.795 -2.845 -14.444 1.00 78.69 103 ASP A C 1
ATOM 840 O O . ASP A 1 103 ? -3.653 -1.740 -14.971 1.00 78.69 103 ASP A O 1
ATOM 844 N N . GLY A 1 104 ? -3.358 -3.082 -13.203 1.00 84.00 104 GLY A N 1
ATOM 845 C CA . GLY A 1 104 ? -2.664 -2.101 -12.356 1.00 84.00 104 GLY A CA 1
ATOM 846 C C . GLY A 1 104 ? -1.166 -2.353 -12.169 1.00 84.00 104 GLY A C 1
ATOM 847 O O . GLY A 1 104 ? -0.482 -1.517 -11.569 1.00 84.00 104 GLY A O 1
ATOM 848 N N . VAL A 1 105 ? -0.654 -3.487 -12.659 1.00 91.50 105 VAL A N 1
ATOM 849 C CA . VAL A 1 105 ? 0.746 -3.883 -12.480 1.00 91.50 105 VAL A CA 1
ATOM 850 C C . VAL A 1 105 ? 1.609 -3.222 -13.552 1.00 91.50 105 VAL A C 1
ATOM 852 O O . VAL A 1 105 ? 1.349 -3.322 -14.751 1.00 91.50 105 VAL A O 1
ATOM 855 N N . VAL A 1 106 ? 2.651 -2.535 -13.093 1.00 94.50 106 VAL A N 1
ATOM 856 C CA . VAL A 1 106 ? 3.673 -1.883 -13.919 1.00 94.50 106 VAL A CA 1
ATOM 857 C C . VAL A 1 106 ? 4.899 -2.775 -14.079 1.00 94.50 106 VAL A C 1
ATOM 859 O O . VAL A 1 106 ? 5.499 -2.780 -15.147 1.00 94.50 106 VAL A O 1
ATOM 862 N N . VAL A 1 107 ? 5.279 -3.516 -13.036 1.00 95.88 107 VAL A N 1
ATOM 863 C CA . VAL A 1 107 ? 6.395 -4.473 -13.083 1.00 95.88 107 VAL A CA 1
ATOM 864 C C . VAL A 1 107 ? 5.958 -5.781 -12.447 1.00 95.88 107 VAL A C 1
ATOM 866 O O . VAL A 1 107 ? 5.412 -5.773 -11.343 1.00 95.88 107 VAL A O 1
ATOM 869 N N . TYR A 1 108 ? 6.226 -6.887 -13.129 1.00 95.56 108 TYR A N 1
ATOM 870 C CA . TYR A 1 108 ? 6.129 -8.2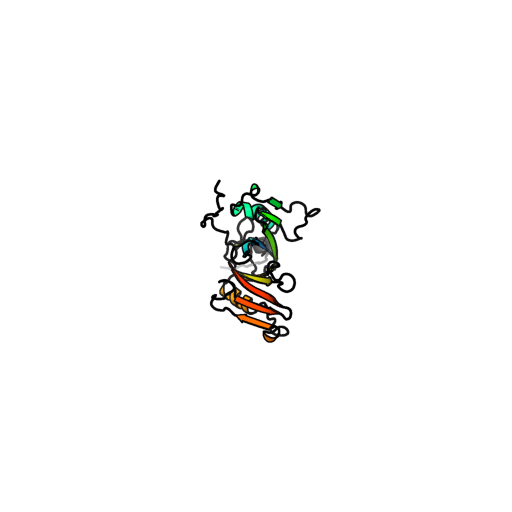37 -12.590 1.00 95.56 108 TYR A CA 1
ATOM 871 C C . TYR A 1 108 ? 7.510 -8.877 -12.670 1.00 95.56 108 TYR A C 1
ATOM 873 O O . TYR A 1 108 ? 8.122 -8.887 -13.739 1.00 95.56 108 TYR A O 1
ATOM 881 N N . ALA A 1 109 ? 7.999 -9.414 -11.557 1.00 95.56 109 ALA A N 1
ATOM 882 C CA . ALA A 1 109 ? 9.244 -10.159 -11.540 1.00 95.56 109 ALA A CA 1
ATOM 883 C C . ALA A 1 109 ? 9.118 -11.449 -10.726 1.00 95.56 109 ALA A C 1
ATOM 885 O O . ALA A 1 109 ? 8.495 -11.459 -9.667 1.00 95.56 109 ALA A O 1
ATOM 886 N N . GLU A 1 110 ? 9.725 -12.526 -11.215 1.00 94.88 110 GLU A N 1
ATOM 887 C CA . GLU A 1 110 ? 9.811 -13.820 -10.537 1.00 94.88 110 GLU A CA 1
ATOM 888 C C . GLU A 1 110 ? 11.281 -14.170 -10.322 1.00 94.88 110 GLU A C 1
ATOM 890 O O . GLU A 1 110 ? 12.058 -14.245 -11.276 1.00 94.88 110 GLU A O 1
ATOM 895 N N . GLY A 1 111 ? 11.679 -14.342 -9.066 1.00 91.19 111 GLY A N 1
ATOM 896 C CA . GLY A 1 111 ? 13.032 -14.738 -8.702 1.00 91.19 111 GLY A CA 1
ATOM 897 C C . GLY A 1 111 ? 13.277 -16.242 -8.875 1.00 91.19 111 GLY A C 1
ATOM 89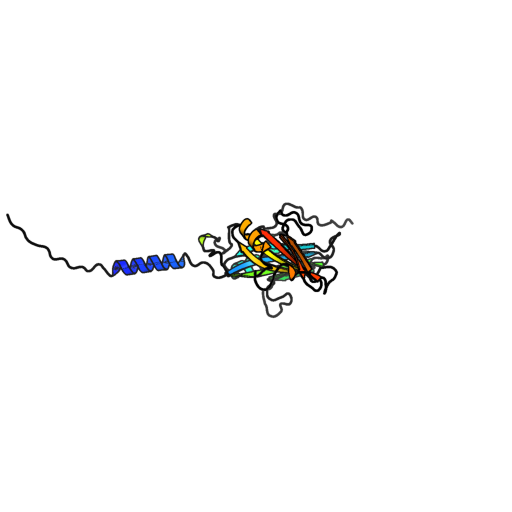8 O O . GLY A 1 111 ? 12.346 -17.015 -9.117 1.00 91.19 111 GLY A O 1
ATOM 899 N N . PRO A 1 112 ? 14.537 -16.690 -8.762 1.00 88.44 112 PRO A N 1
ATOM 900 C CA . PRO A 1 112 ? 14.925 -18.077 -9.022 1.00 88.44 112 PRO A CA 1
ATOM 901 C C . PRO A 1 112 ? 14.271 -19.084 -8.066 1.00 88.44 112 PRO A C 1
ATOM 903 O O . PRO A 1 112 ? 14.075 -20.245 -8.435 1.00 88.44 112 PRO A O 1
ATOM 906 N N . GLU A 1 113 ? 13.889 -18.659 -6.860 1.00 86.62 113 GLU A N 1
ATOM 907 C CA . GLU A 1 113 ? 13.246 -19.513 -5.861 1.00 86.62 113 GLU A CA 1
ATOM 908 C C . GLU A 1 113 ? 11.712 -19.399 -5.868 1.00 86.62 113 GLU A C 1
ATOM 910 O O . GLU A 1 113 ? 11.048 -19.943 -4.978 1.00 86.62 113 GLU A O 1
ATOM 915 N N . LYS A 1 114 ? 11.141 -18.829 -6.943 1.00 87.62 114 LYS A N 1
ATOM 916 C CA . LYS A 1 114 ? 9.707 -18.542 -7.135 1.00 87.62 114 LYS A CA 1
ATOM 917 C C . LYS A 1 114 ? 9.165 -17.443 -6.223 1.00 87.62 114 LYS A C 1
ATOM 919 O O . LYS A 1 114 ? 7.951 -17.363 -6.018 1.00 87.62 114 LYS A O 1
ATOM 924 N N . GLU A 1 115 ? 10.032 -16.608 -5.659 1.00 90.81 115 GLU A N 1
ATOM 925 C CA . GLU A 1 115 ? 9.585 -15.352 -5.078 1.00 90.81 115 GLU A CA 1
ATOM 926 C C . GLU A 1 115 ? 9.002 -14.449 -6.171 1.00 90.81 115 GLU A C 1
ATOM 928 O O . GLU A 1 115 ? 9.543 -14.352 -7.270 1.00 90.81 115 GLU A O 1
ATOM 933 N N . VAL A 1 116 ? 7.886 -13.791 -5.883 1.00 92.19 116 VAL A N 1
ATOM 934 C CA . VAL A 1 116 ? 7.196 -12.914 -6.831 1.00 92.19 116 VAL A CA 1
ATOM 935 C C . VAL A 1 116 ? 7.227 -11.491 -6.305 1.00 92.19 116 VAL A C 1
ATOM 937 O O . VAL A 1 116 ? 6.884 -11.233 -5.150 1.00 92.19 116 VAL A O 1
ATOM 940 N N . PHE A 1 117 ? 7.597 -10.560 -7.175 1.00 94.38 117 PHE A N 1
ATOM 941 C CA . PHE A 1 117 ? 7.540 -9.129 -6.937 1.00 94.38 117 PHE A CA 1
ATOM 942 C C . PHE A 1 117 ? 6.549 -8.502 -7.912 1.00 94.38 117 PHE A C 1
ATOM 944 O O . PHE A 1 117 ? 6.689 -8.645 -9.126 1.00 94.38 117 PHE A O 1
ATOM 951 N N . THR A 1 118 ? 5.575 -7.762 -7.389 1.00 94.88 118 THR A N 1
ATOM 952 C CA . THR A 1 118 ? 4.705 -6.911 -8.206 1.00 94.88 118 THR A CA 1
ATOM 953 C C . THR A 1 118 ? 4.872 -5.459 -7.801 1.00 94.88 118 THR A C 1
ATOM 955 O O . THR A 1 118 ? 4.940 -5.124 -6.616 1.00 94.88 118 THR A O 1
ATOM 958 N N . VAL A 1 119 ? 4.958 -4.581 -8.796 1.00 95.94 119 VAL A N 1
ATOM 959 C CA . VAL A 1 119 ? 4.906 -3.133 -8.606 1.00 95.94 119 VAL A CA 1
ATOM 960 C C . VAL A 1 119 ? 3.643 -2.622 -9.267 1.00 95.94 119 VAL A C 1
ATOM 962 O O . VAL A 1 119 ? 3.477 -2.738 -10.477 1.00 95.94 119 VAL A O 1
ATOM 965 N N . GLU A 1 120 ? 2.767 -2.035 -8.468 1.00 95.12 120 GLU A N 1
ATOM 966 C CA . GLU A 1 120 ? 1.439 -1.571 -8.848 1.00 95.12 120 GLU A CA 1
ATOM 967 C C . GLU A 1 120 ? 1.295 -0.073 -8.588 1.00 95.12 120 GLU A C 1
ATOM 969 O O . GLU A 1 120 ? 1.986 0.502 -7.740 1.00 95.12 120 GLU A O 1
ATOM 974 N N . ILE A 1 121 ? 0.371 0.566 -9.305 1.00 94.75 121 ILE A N 1
ATOM 975 C CA . ILE A 1 121 ? -0.043 1.940 -9.012 1.00 94.75 121 ILE A CA 1
ATOM 976 C C . ILE A 1 121 ? -1.498 1.932 -8.570 1.00 94.75 121 ILE A C 1
ATOM 978 O O . ILE A 1 121 ? -2.399 1.676 -9.366 1.00 94.75 121 ILE A O 1
ATOM 982 N N . GLU A 1 122 ? -1.730 2.296 -7.314 1.00 93.00 122 GLU A N 1
ATOM 983 C CA . GLU A 1 122 ? -3.071 2.536 -6.800 1.00 93.00 122 GLU A CA 1
ATOM 984 C C . GLU A 1 122 ? -3.459 4.002 -6.960 1.00 93.00 122 GLU A C 1
ATOM 986 O O . GLU A 1 122 ? -2.680 4.912 -6.669 1.00 93.00 122 GLU A O 1
ATOM 991 N N . THR A 1 123 ? -4.684 4.238 -7.425 1.00 92.50 123 THR A N 1
ATOM 992 C CA . THR A 1 123 ? -5.227 5.588 -7.592 1.00 92.50 123 THR A CA 1
ATOM 993 C C . THR A 1 123 ? -6.230 5.863 -6.487 1.00 92.50 123 THR A C 1
ATOM 995 O O . THR A 1 123 ? -7.210 5.141 -6.337 1.00 92.50 123 THR A O 1
ATOM 998 N N . THR A 1 124 ? -6.002 6.934 -5.733 1.00 91.06 124 THR A N 1
ATOM 999 C CA . THR A 1 124 ? -6.893 7.383 -4.657 1.00 91.06 124 THR A CA 1
ATOM 1000 C C . THR A 1 124 ? -7.249 8.848 -4.865 1.00 91.06 124 THR A C 1
ATOM 1002 O O . THR A 1 124 ? -6.478 9.608 -5.451 1.00 91.06 124 THR A O 1
ATOM 1005 N N . GLN A 1 125 ? -8.415 9.278 -4.391 1.00 90.00 125 GLN A N 1
ATOM 1006 C CA . GLN A 1 125 ? -8.784 10.689 -4.460 1.00 90.00 125 GLN A CA 1
ATOM 1007 C C . GLN A 1 125 ? -7.882 11.527 -3.539 1.00 90.00 125 GLN A C 1
ATOM 1009 O O . GLN A 1 125 ? -7.613 11.149 -2.396 1.00 90.00 125 GLN A O 1
ATOM 1014 N N . ASN A 1 126 ? -7.456 12.707 -3.993 1.00 87.56 126 ASN A N 1
ATOM 1015 C CA . ASN A 1 126 ? -6.666 13.637 -3.185 1.00 87.56 126 ASN A CA 1
ATOM 1016 C C . ASN A 1 126 ? -7.542 14.417 -2.189 1.00 87.56 126 ASN A C 1
ATOM 1018 O O . ASN A 1 126 ? -7.731 15.631 -2.291 1.00 87.56 126 ASN A O 1
ATOM 1022 N N . THR A 1 127 ? -8.055 13.727 -1.175 1.00 86.62 127 THR A N 1
ATOM 1023 C CA . THR A 1 127 ? -8.821 14.335 -0.069 1.00 86.62 127 THR A CA 1
ATOM 1024 C C . THR A 1 127 ? -7.965 15.242 0.822 1.00 86.62 127 THR A C 1
ATOM 1026 O O . THR A 1 127 ? -8.477 16.064 1.578 1.00 86.62 127 THR A O 1
ATOM 1029 N N . LEU A 1 128 ? -6.642 15.125 0.708 1.00 83.62 128 LEU A N 1
ATOM 1030 C CA . LEU A 1 128 ? -5.652 15.885 1.461 1.00 83.62 128 LEU A CA 1
ATOM 1031 C C . LEU A 1 128 ? -5.346 17.267 0.867 1.00 83.62 128 LEU A C 1
ATOM 1033 O O . LEU A 1 128 ? -4.580 18.019 1.488 1.00 83.62 128 LEU A O 1
ATOM 1037 N N . ALA A 1 129 ? -5.912 17.576 -0.306 1.00 84.62 129 ALA A N 1
ATOM 1038 C CA . ALA A 1 129 ? -5.658 18.785 -1.086 1.00 84.62 129 ALA A CA 1
ATOM 1039 C C . ALA A 1 129 ? -4.156 19.050 -1.302 1.00 84.62 129 ALA A C 1
ATOM 1041 O O . ALA A 1 129 ? -3.713 20.198 -1.267 1.00 84.62 129 ALA A O 1
ATOM 1042 N N . LEU A 1 130 ? -3.364 17.985 -1.490 1.00 82.94 130 LEU A N 1
ATOM 1043 C CA . LEU A 1 130 ? -1.929 18.113 -1.753 1.00 82.94 130 LEU A CA 1
ATOM 1044 C C . LEU A 1 130 ? -1.714 18.833 -3.083 1.00 82.94 130 LEU A C 1
ATOM 1046 O O . LEU A 1 130 ? -2.304 18.461 -4.104 1.00 82.94 130 LEU A O 1
ATOM 1050 N N . GLY A 1 131 ? -0.895 19.878 -3.047 1.00 79.19 131 GLY A N 1
ATOM 1051 C CA . GLY A 1 131 ? -0.674 20.769 -4.180 1.00 79.19 131 GLY A CA 1
ATOM 1052 C C . GLY A 1 131 ? 0.785 20.852 -4.601 1.00 79.19 131 GLY A C 1
ATOM 1053 O O . GLY A 1 131 ? 1.625 20.054 -4.191 1.00 79.19 131 GLY A O 1
ATOM 1054 N N . VAL A 1 132 ? 1.076 21.860 -5.423 1.00 75.56 132 VAL A N 1
ATOM 1055 C CA . VAL A 1 132 ? 2.419 22.136 -5.959 1.00 75.56 132 VAL A CA 1
ATOM 1056 C C . VAL A 1 132 ? 3.456 22.310 -4.843 1.00 75.56 132 VAL A C 1
ATOM 1058 O O . VAL A 1 132 ? 4.595 21.891 -5.004 1.00 75.56 132 VAL A O 1
ATOM 1061 N N . ASP A 1 133 ? 3.055 22.865 -3.698 1.00 82.00 133 ASP A N 1
ATOM 1062 C CA . ASP A 1 133 ? 3.952 23.107 -2.563 1.00 82.00 133 ASP A CA 1
ATOM 1063 C C . ASP A 1 133 ? 4.287 21.831 -1.761 1.00 82.00 133 ASP A C 1
ATOM 1065 O O . ASP A 1 133 ? 5.256 21.817 -1.003 1.00 82.00 133 ASP A O 1
ATOM 1069 N N . ASP A 1 134 ? 3.513 20.748 -1.918 1.00 84.19 134 ASP A N 1
ATOM 1070 C CA . ASP A 1 134 ? 3.740 19.468 -1.227 1.00 84.19 134 ASP A CA 1
ATOM 1071 C C . ASP A 1 134 ? 4.591 18.481 -2.056 1.00 84.19 134 ASP A C 1
ATOM 1073 O O . ASP A 1 134 ? 4.968 17.414 -1.548 1.00 84.19 134 ASP A O 1
ATOM 1077 N N . VAL A 1 135 ? 4.880 18.798 -3.325 1.00 87.00 135 VAL A N 1
ATOM 1078 C CA . VAL A 1 135 ? 5.544 17.895 -4.279 1.00 87.00 135 VAL A CA 1
ATOM 1079 C C . VAL A 1 135 ? 6.877 18.439 -4.790 1.00 87.00 135 VAL A C 1
ATOM 1081 O O . VAL A 1 135 ? 7.099 19.644 -4.865 1.00 87.00 135 VAL A O 1
ATOM 1084 N N . ASN A 1 136 ? 7.787 17.541 -5.168 1.00 87.81 136 ASN A N 1
ATOM 1085 C CA . ASN A 1 136 ? 9.000 17.919 -5.894 1.00 87.81 136 ASN A CA 1
ATOM 1086 C C . ASN A 1 136 ? 8.680 18.236 -7.377 1.00 87.81 136 ASN A C 1
ATOM 1088 O O . ASN A 1 136 ? 7.558 17.998 -7.830 1.00 87.81 136 ASN A O 1
ATOM 1092 N N . PRO A 1 137 ? 9.657 18.720 -8.171 1.00 86.25 137 PRO A N 1
ATOM 1093 C CA . PRO A 1 137 ? 9.459 18.975 -9.602 1.00 86.25 137 PRO A CA 1
ATOM 1094 C C . PRO A 1 137 ? 9.012 17.755 -10.426 1.00 86.25 137 PRO A C 1
ATOM 1096 O O . PRO A 1 137 ? 8.437 17.919 -11.496 1.00 86.25 137 PRO A O 1
ATOM 1099 N N . GLU A 1 138 ? 9.248 16.540 -9.931 1.00 85.75 138 GLU A N 1
ATOM 1100 C CA . GLU A 1 138 ? 8.816 15.286 -10.558 1.00 85.75 138 GLU A CA 1
ATOM 1101 C C . GLU A 1 138 ? 7.373 14.911 -10.165 1.00 85.75 138 GLU A C 1
ATOM 1103 O O . GLU A 1 138 ? 6.841 13.916 -10.647 1.00 85.75 138 GLU A O 1
ATOM 1108 N N . GLY A 1 139 ? 6.711 15.684 -9.298 1.00 87.62 139 GLY A N 1
ATOM 1109 C CA . GLY A 1 139 ? 5.355 15.414 -8.810 1.00 87.62 139 GLY A CA 1
ATOM 1110 C C . GLY A 1 139 ? 5.285 14.415 -7.650 1.00 87.62 139 GLY A C 1
ATOM 1111 O O . GLY A 1 139 ? 4.192 13.967 -7.302 1.00 87.62 139 GLY A O 1
ATOM 1112 N N . ARG A 1 140 ? 6.423 14.052 -7.042 1.00 91.62 140 ARG A N 1
ATOM 1113 C CA . ARG A 1 140 ? 6.494 13.185 -5.858 1.00 91.62 140 ARG A CA 1
ATOM 1114 C C . ARG A 1 140 ? 6.202 13.977 -4.594 1.00 91.62 140 ARG A C 1
ATOM 1116 O O . ARG A 1 140 ? 6.907 14.945 -4.296 1.00 91.62 140 ARG A O 1
ATOM 1123 N N . VAL A 1 141 ? 5.250 13.501 -3.801 1.00 91.12 141 VAL A N 1
ATOM 1124 C CA . VAL A 1 141 ? 4.919 14.064 -2.490 1.00 91.12 141 VAL A CA 1
ATOM 1125 C C . VAL A 1 141 ? 6.114 13.924 -1.542 1.00 91.12 141 VAL A C 1
ATOM 1127 O O . VAL A 1 141 ? 6.574 12.814 -1.280 1.00 91.12 141 VAL A O 1
ATOM 1130 N N . GLN A 1 142 ? 6.628 15.048 -1.034 1.00 88.44 142 GLN A N 1
ATOM 1131 C CA . GLN A 1 142 ? 7.835 15.079 -0.188 1.00 88.44 142 GLN A CA 1
ATOM 1132 C C . GLN A 1 142 ? 7.539 14.883 1.300 1.00 88.44 142 GLN A C 1
ATOM 1134 O O . GLN A 1 142 ? 8.396 14.433 2.060 1.00 88.44 142 GLN A O 1
ATOM 1139 N N . ARG A 1 143 ? 6.328 15.228 1.737 1.00 86.38 143 ARG A N 1
ATOM 1140 C CA . ARG A 1 143 ? 5.910 15.041 3.128 1.00 86.38 143 ARG A CA 1
ATOM 1141 C C . ARG A 1 143 ? 5.743 13.557 3.461 1.00 86.38 143 ARG A C 1
ATOM 1143 O O . ARG A 1 143 ? 5.360 12.754 2.613 1.00 86.38 143 ARG A O 1
ATOM 1150 N N . GLN A 1 144 ? 5.952 13.214 4.728 1.00 89.75 144 GLN A N 1
ATOM 1151 C CA . GLN A 1 144 ? 5.572 11.902 5.241 1.00 89.75 144 GLN A CA 1
ATOM 1152 C C . GLN A 1 144 ? 4.047 11.741 5.163 1.00 89.75 144 GLN A C 1
ATOM 1154 O O . GLN A 1 144 ? 3.301 12.628 5.591 1.00 89.75 144 GLN A O 1
ATOM 1159 N N . LEU A 1 145 ? 3.605 10.611 4.615 1.00 92.19 145 LEU A N 1
ATOM 1160 C CA . LEU A 1 145 ? 2.211 10.178 4.589 1.00 92.19 145 LEU A CA 1
ATOM 1161 C C . LEU A 1 145 ? 2.078 8.837 5.313 1.00 92.19 145 LEU A C 1
ATOM 1163 O O . LEU A 1 145 ? 3.044 8.077 5.420 1.00 92.19 145 LEU A O 1
ATOM 1167 N N . TYR A 1 146 ? 0.881 8.566 5.810 1.00 92.81 146 TYR A N 1
ATOM 1168 C CA . TYR A 1 146 ? 0.515 7.314 6.457 1.00 92.81 146 TYR A CA 1
ATOM 1169 C C . TYR A 1 146 ? -0.658 6.718 5.699 1.00 92.81 146 TYR A C 1
ATOM 1171 O O . TYR A 1 146 ? -1.634 7.416 5.424 1.00 92.81 146 TYR A O 1
ATOM 1179 N N . HIS A 1 147 ? -0.550 5.448 5.351 1.00 93.31 147 HIS A N 1
ATOM 1180 C CA . HIS A 1 147 ? -1.547 4.748 4.562 1.00 93.31 147 HIS A CA 1
ATOM 1181 C C . HIS A 1 147 ? -2.209 3.680 5.417 1.00 93.31 147 HIS A C 1
ATOM 1183 O O . HIS A 1 147 ? -1.529 2.968 6.156 1.00 93.31 147 HIS A O 1
ATOM 1189 N N . VAL A 1 148 ? -3.528 3.578 5.306 1.00 93.38 148 VAL A N 1
ATOM 1190 C CA . VAL A 1 148 ? -4.286 2.462 5.867 1.00 93.38 148 VAL A CA 1
ATOM 1191 C C . VAL A 1 148 ? -4.341 1.388 4.795 1.00 93.38 148 VAL A C 1
ATOM 1193 O O . VAL A 1 148 ? -4.904 1.619 3.726 1.00 93.38 148 VAL A O 1
ATOM 1196 N N . LEU A 1 149 ? -3.713 0.252 5.070 1.00 93.38 149 LEU A N 1
ATOM 1197 C CA . LEU A 1 149 ? -3.665 -0.895 4.177 1.00 93.38 149 LEU A CA 1
ATOM 1198 C C . LEU A 1 149 ? -4.607 -1.970 4.709 1.00 93.38 149 LEU A C 1
ATOM 1200 O O . LEU A 1 149 ? -4.465 -2.392 5.856 1.00 93.38 149 LEU A O 1
ATOM 1204 N N . GLN A 1 150 ? -5.526 -2.435 3.873 1.00 93.06 150 GLN A N 1
ATOM 1205 C CA . GLN A 1 150 ? -6.341 -3.607 4.155 1.00 93.06 150 GLN A CA 1
ATOM 1206 C C . GLN A 1 150 ? -5.773 -4.791 3.379 1.00 93.06 150 GLN A C 1
ATOM 1208 O O . GLN A 1 150 ? -5.700 -4.756 2.154 1.00 93.06 150 GLN A O 1
ATOM 1213 N N . THR A 1 151 ? -5.359 -5.836 4.091 1.00 90.81 151 THR A N 1
ATOM 1214 C CA . THR A 1 151 ? -4.879 -7.095 3.517 1.00 90.81 151 THR A CA 1
ATOM 1215 C C . THR A 1 151 ? -5.914 -8.182 3.754 1.00 90.81 151 THR A C 1
ATOM 1217 O O . THR A 1 151 ? -6.271 -8.466 4.893 1.00 90.81 151 THR A O 1
ATOM 1220 N N . MET A 1 152 ? -6.388 -8.797 2.681 1.00 89.56 152 MET A N 1
ATOM 1221 C CA . MET A 1 152 ? -7.341 -9.903 2.703 1.00 89.56 152 MET A CA 1
ATOM 1222 C C . MET A 1 152 ? -6.594 -11.204 2.424 1.00 89.56 152 MET A C 1
ATOM 1224 O O . MET A 1 152 ? -5.784 -11.259 1.499 1.00 89.56 152 MET A O 1
ATOM 1228 N N . ILE A 1 153 ? -6.853 -12.234 3.227 1.00 86.56 153 ILE A N 1
ATOM 1229 C CA . ILE A 1 153 ? -6.245 -13.561 3.115 1.00 86.56 153 ILE A CA 1
ATOM 1230 C C . ILE A 1 153 ? -7.361 -14.589 2.920 1.00 86.56 153 ILE A C 1
ATOM 1232 O O . ILE A 1 153 ? -8.200 -14.793 3.805 1.00 86.56 153 ILE A O 1
ATOM 1236 N N . GLU A 1 154 ? -7.348 -15.250 1.765 1.00 81.69 154 GLU A N 1
ATOM 1237 C CA . GLU A 1 154 ? -8.388 -16.193 1.335 1.00 81.69 154 GLU A CA 1
ATOM 1238 C C . GLU A 1 154 ? -8.028 -17.635 1.724 1.00 81.69 154 GLU A C 1
ATOM 1240 O O . GLU A 1 154 ? -7.706 -18.475 0.881 1.00 81.69 154 GLU A O 1
ATOM 1245 N N . TYR A 1 155 ? -8.067 -17.949 3.024 1.00 76.69 155 TYR A N 1
ATOM 1246 C CA . TYR A 1 155 ? -7.737 -19.297 3.524 1.00 76.69 155 TYR A CA 1
ATOM 1247 C C . TYR A 1 155 ? -8.691 -20.400 3.041 1.00 76.69 155 TYR A C 1
ATOM 1249 O O . TYR A 1 155 ? -8.340 -21.583 3.031 1.00 76.69 155 TYR A O 1
ATOM 1257 N N . ASN A 1 156 ? -9.909 -20.024 2.664 1.00 70.75 156 ASN A N 1
ATOM 1258 C CA . ASN A 1 156 ? -10.910 -20.906 2.071 1.00 70.75 156 ASN A CA 1
ATOM 1259 C C . ASN A 1 156 ? -10.490 -21.411 0.681 1.00 70.75 156 ASN A C 1
ATOM 1261 O O . ASN A 1 156 ? -10.726 -22.577 0.362 1.00 70.75 156 ASN A O 1
ATOM 1265 N N . GLU A 1 157 ? -9.857 -20.560 -0.125 1.00 70.00 157 GLU A N 1
ATOM 1266 C CA . GLU A 1 157 ? -9.353 -20.915 -1.452 1.00 70.00 157 GLU A CA 1
ATOM 1267 C C . GLU A 1 157 ? -7.942 -21.492 -1.411 1.00 70.00 157 GLU A C 1
ATOM 1269 O O . GLU A 1 157 ? -7.598 -22.360 -2.215 1.00 70.00 157 GLU A O 1
ATOM 1274 N N . ASP A 1 158 ? -7.119 -20.991 -0.495 1.00 69.81 158 ASP A N 1
ATOM 1275 C CA . ASP A 1 158 ? -5.739 -21.404 -0.324 1.00 69.81 158 ASP A CA 1
ATOM 1276 C C . ASP A 1 158 ? -5.395 -21.488 1.161 1.00 69.81 158 ASP A C 1
ATOM 1278 O O . ASP A 1 158 ? -5.045 -20.506 1.815 1.00 69.81 158 ASP A O 1
ATOM 1282 N N . ARG A 1 159 ? -5.440 -22.712 1.691 1.00 66.69 159 ARG A N 1
ATOM 1283 C CA . ARG A 1 159 ? -5.135 -22.990 3.100 1.00 66.69 159 ARG A CA 1
ATOM 1284 C C . ARG A 1 159 ? -3.701 -22.647 3.498 1.00 66.69 159 ARG A C 1
ATOM 1286 O O . ARG A 1 159 ? -3.435 -22.574 4.693 1.00 66.69 159 ARG A O 1
ATOM 1293 N N . SER A 1 160 ? -2.788 -22.446 2.542 1.00 64.81 160 SER A N 1
ATOM 1294 C CA . SER A 1 160 ? -1.440 -21.950 2.848 1.00 64.81 160 SER A CA 1
ATOM 1295 C C . SER A 1 160 ? -1.432 -20.462 3.219 1.00 64.81 160 SER A C 1
ATOM 1297 O O . SER A 1 160 ? -0.446 -19.966 3.760 1.00 64.81 160 SER A O 1
ATOM 1299 N N . GLY A 1 161 ? -2.530 -19.749 2.937 1.00 61.56 161 GLY A N 1
ATOM 1300 C CA . GLY A 1 161 ? -2.627 -18.305 3.082 1.00 61.56 161 GLY A CA 1
ATOM 1301 C C . GLY A 1 161 ? -1.774 -17.550 2.065 1.00 61.56 161 GLY A C 1
ATOM 1302 O O . GLY A 1 161 ? -1.472 -16.386 2.309 1.00 61.56 161 GLY A O 1
ATOM 1303 N N . GLY A 1 162 ? -1.339 -18.185 0.972 1.00 62.47 162 GLY A N 1
ATOM 1304 C CA . GLY A 1 162 ? -0.522 -17.569 -0.074 1.00 62.47 162 GLY A CA 1
ATOM 1305 C C . GLY A 1 162 ? -1.313 -16.607 -0.959 1.00 62.47 162 GLY A C 1
ATOM 1306 O O . GLY A 1 162 ? -0.792 -15.567 -1.361 1.00 62.47 162 GLY A O 1
ATOM 1307 N N . LYS A 1 163 ? -2.599 -16.890 -1.195 1.00 72.31 163 LYS A N 1
ATOM 1308 C CA . LYS A 1 163 ? -3.523 -15.942 -1.833 1.00 72.31 163 LYS A CA 1
ATOM 1309 C C . LYS A 1 163 ? -3.874 -14.793 -0.890 1.00 72.31 163 LYS A C 1
ATOM 1311 O O . LYS A 1 163 ? -4.760 -14.907 -0.037 1.00 72.31 163 LYS A O 1
ATOM 1316 N N . ARG A 1 164 ? -3.175 -13.674 -1.075 1.00 82.75 164 ARG A N 1
ATOM 1317 C CA . ARG A 1 164 ? -3.414 -12.415 -0.368 1.00 82.75 164 ARG A CA 1
ATOM 1318 C C . ARG A 1 164 ? -3.568 -11.272 -1.355 1.00 82.75 164 ARG A C 1
ATOM 1320 O O . ARG A 1 164 ? -2.874 -11.228 -2.366 1.00 82.75 164 ARG A O 1
ATOM 1327 N N . TYR A 1 165 ? -4.431 -10.325 -1.014 1.00 83.94 165 TYR A N 1
ATOM 1328 C CA . TYR A 1 165 ? -4.602 -9.080 -1.757 1.00 83.94 165 TYR A CA 1
ATOM 1329 C C . TYR A 1 165 ? -4.546 -7.918 -0.780 1.00 83.94 165 TYR A C 1
ATOM 1331 O O . TYR A 1 165 ? -5.096 -8.006 0.315 1.00 83.94 165 TYR A O 1
ATOM 1339 N N . ALA A 1 166 ? -3.867 -6.839 -1.159 1.00 89.81 166 ALA A N 1
ATOM 1340 C CA . ALA A 1 166 ? -3.745 -5.654 -0.325 1.00 89.81 166 ALA A CA 1
ATOM 1341 C C . ALA A 1 166 ? -4.202 -4.410 -1.083 1.00 89.81 166 ALA A C 1
ATOM 1343 O O . ALA A 1 166 ? -3.799 -4.227 -2.234 1.00 89.81 166 ALA A O 1
ATOM 1344 N N . VAL A 1 167 ? -5.009 -3.580 -0.424 1.00 91.50 167 VAL A N 1
ATOM 1345 C CA . VAL A 1 167 ? -5.610 -2.357 -0.974 1.00 91.50 167 VAL A CA 1
ATOM 1346 C C . VAL A 1 167 ? -5.354 -1.191 -0.022 1.00 91.50 167 VAL A C 1
ATOM 1348 O O . VAL A 1 167 ? -5.452 -1.347 1.200 1.00 91.50 167 VAL A O 1
ATOM 1351 N N . VAL A 1 168 ? -5.013 -0.018 -0.559 1.00 92.50 168 VAL A N 1
ATOM 1352 C CA . VAL A 1 168 ? -4.905 1.218 0.222 1.00 92.50 168 VAL A CA 1
ATOM 1353 C C . VAL A 1 168 ? -6.286 1.853 0.381 1.00 92.50 168 VAL A C 1
ATOM 1355 O O . VAL A 1 168 ? -6.833 2.458 -0.537 1.00 92.50 168 VAL A O 1
ATOM 1358 N N . GLU A 1 169 ? -6.816 1.782 1.596 1.00 92.50 169 GLU A N 1
ATOM 1359 C CA . GLU A 1 169 ? -8.136 2.312 1.955 1.00 92.50 169 GLU A CA 1
ATOM 1360 C C . GLU A 1 169 ? -8.121 3.822 2.227 1.00 92.50 169 GLU A C 1
ATOM 1362 O O . GLU A 1 169 ? -9.114 4.529 2.039 1.00 92.50 169 GLU A O 1
ATOM 1367 N N . ALA A 1 170 ? -6.999 4.347 2.726 1.00 91.19 170 ALA A N 1
ATOM 1368 C CA . ALA A 1 170 ? -6.870 5.767 3.030 1.00 91.19 170 ALA A CA 1
ATOM 1369 C C . ALA A 1 170 ? -5.415 6.236 3.037 1.00 91.19 170 ALA A C 1
ATOM 1371 O O . ALA A 1 170 ? -4.502 5.488 3.377 1.00 91.19 170 ALA A O 1
ATOM 1372 N N . THR A 1 171 ? -5.219 7.522 2.743 1.00 92.25 171 THR A N 1
ATOM 1373 C CA . THR A 1 171 ? -3.930 8.215 2.855 1.00 92.25 171 THR A CA 1
ATOM 1374 C C . THR A 1 171 ? -4.092 9.453 3.728 1.00 92.25 171 THR A C 1
ATOM 1376 O O . THR A 1 171 ? -4.940 10.302 3.456 1.00 92.25 171 THR A O 1
ATOM 1379 N N . LEU A 1 172 ? -3.285 9.565 4.784 1.00 92.75 172 LEU A N 1
ATOM 1380 C CA . LEU A 1 172 ? -3.403 10.591 5.818 1.00 92.75 172 LEU A CA 1
ATOM 1381 C C . LEU A 1 172 ? -2.060 11.265 6.123 1.00 92.75 172 LEU A C 1
ATOM 1383 O O . LEU A 1 172 ? -0.980 10.740 5.855 1.00 92.75 172 LEU A O 1
ATOM 1387 N N . LYS A 1 173 ? -2.132 12.468 6.703 1.00 91.25 173 LYS A N 1
ATOM 1388 C CA . LYS A 1 173 ? -0.960 13.291 7.061 1.00 91.25 173 LYS A CA 1
ATOM 1389 C C . LYS A 1 173 ? -0.377 12.952 8.437 1.00 91.25 173 LYS A C 1
ATOM 1391 O O . LYS A 1 173 ? 0.745 13.356 8.727 1.00 91.25 173 LYS A O 1
ATOM 1396 N N . SER A 1 174 ? -1.142 12.267 9.283 1.00 91.25 174 SER A N 1
ATOM 1397 C CA . SER A 1 174 ? -0.843 12.011 10.693 1.00 91.25 174 SER A CA 1
ATOM 1398 C C . SER A 1 174 ? -0.977 10.521 10.980 1.00 91.25 174 SER A C 1
ATOM 1400 O O . SER A 1 174 ? -1.957 9.898 10.574 1.00 91.25 174 SER A O 1
ATOM 1402 N N . HIS A 1 175 ? -0.006 9.964 11.706 1.00 90.75 175 HIS A N 1
ATOM 1403 C CA . HIS A 1 175 ? -0.057 8.574 12.155 1.00 90.75 175 HIS A CA 1
ATOM 1404 C C . HIS A 1 175 ? -1.280 8.323 13.039 1.00 90.75 175 HIS A C 1
ATOM 1406 O O . HIS A 1 175 ? -1.948 7.308 12.900 1.00 90.75 175 HIS A O 1
ATOM 1412 N N . LYS A 1 176 ? -1.596 9.269 13.934 1.00 91.38 176 LYS A N 1
ATOM 1413 C CA . LYS A 1 176 ? -2.747 9.164 14.835 1.00 91.38 176 LYS A CA 1
ATOM 1414 C C . LYS A 1 176 ? -4.051 9.041 14.044 1.00 91.38 176 LYS A C 1
ATOM 1416 O O . LYS A 1 176 ? -4.836 8.141 14.309 1.00 91.38 176 LYS A O 1
ATOM 1421 N N . ASP A 1 177 ? -4.236 9.898 13.045 1.00 92.00 177 ASP A N 1
ATOM 1422 C CA . ASP A 1 177 ? -5.445 9.904 12.220 1.00 92.00 177 ASP A CA 1
ATOM 1423 C C . ASP A 1 177 ? -5.533 8.606 11.403 1.00 92.00 177 ASP A C 1
ATOM 1425 O O . ASP A 1 177 ? -6.616 8.055 11.219 1.00 92.00 177 ASP A O 1
ATOM 1429 N N . ALA A 1 178 ? -4.391 8.083 10.936 1.00 91.94 178 ALA A N 1
ATOM 1430 C CA . ALA A 1 178 ? -4.333 6.798 10.247 1.00 91.94 178 ALA A CA 1
ATOM 1431 C C . ALA A 1 178 ? -4.691 5.623 11.162 1.00 91.94 178 ALA A C 1
ATOM 1433 O O . ALA A 1 178 ? -5.440 4.749 10.738 1.00 91.94 178 ALA A O 1
ATOM 1434 N N . MET A 1 179 ? -4.238 5.628 12.418 1.00 91.06 179 MET A N 1
ATOM 1435 C CA . MET A 1 179 ? -4.633 4.632 13.421 1.00 91.06 179 MET A CA 1
ATOM 1436 C C . MET A 1 179 ? -6.134 4.687 13.712 1.00 91.06 179 MET A C 1
ATOM 1438 O O . MET A 1 179 ? -6.802 3.655 13.715 1.00 91.06 179 MET A O 1
ATOM 1442 N N . GLU A 1 180 ? -6.688 5.885 13.914 1.00 91.38 180 GLU A N 1
ATOM 1443 C CA . GLU A 1 180 ? -8.129 6.070 14.123 1.00 91.38 180 GLU A CA 1
ATOM 1444 C C . GLU A 1 180 ? -8.935 5.597 12.907 1.00 91.38 180 GLU A C 1
ATOM 1446 O O . GLU A 1 180 ? -9.959 4.927 13.065 1.00 91.38 180 GLU A O 1
ATOM 1451 N N . ARG A 1 181 ? -8.458 5.884 11.689 1.00 92.00 181 ARG A N 1
ATOM 1452 C CA . ARG A 1 181 ? -9.091 5.398 10.461 1.00 92.00 181 ARG A CA 1
ATOM 1453 C C . ARG A 1 181 ? -8.995 3.880 10.337 1.00 92.00 181 ARG A C 1
ATOM 1455 O O . ARG A 1 181 ? -10.002 3.267 10.008 1.00 92.00 181 ARG A O 1
ATOM 1462 N N . ALA A 1 182 ? -7.839 3.284 10.622 1.00 91.50 182 ALA A N 1
ATOM 1463 C CA . ALA A 1 182 ? -7.614 1.842 10.548 1.00 91.50 182 ALA A CA 1
ATOM 1464 C C . ALA A 1 182 ? -8.529 1.052 11.498 1.00 91.50 182 ALA A C 1
ATOM 1466 O O . ALA A 1 182 ? -9.105 0.048 11.092 1.00 91.50 182 ALA A O 1
ATOM 1467 N N . LEU A 1 183 ? -8.742 1.545 12.723 1.00 91.06 183 LEU A N 1
ATOM 1468 C CA . LEU A 1 183 ? -9.651 0.921 13.698 1.00 91.06 183 LEU A CA 1
ATOM 1469 C C . LEU A 1 183 ? -11.110 0.854 13.225 1.00 91.06 183 LEU A C 1
ATOM 1471 O O . LEU A 1 183 ? -11.860 -0.009 13.672 1.00 91.06 183 LEU A O 1
ATOM 1475 N N . ASN A 1 184 ? -11.507 1.773 12.344 1.00 90.56 184 ASN A N 1
ATOM 1476 C CA . ASN A 1 184 ? -12.886 1.932 11.892 1.00 90.56 184 ASN A CA 1
ATOM 1477 C C . ASN A 1 184 ? -13.053 1.664 10.392 1.00 90.56 184 ASN A C 1
ATOM 1479 O O . ASN A 1 184 ? -14.123 1.914 9.857 1.00 90.56 184 ASN A O 1
ATOM 1483 N N . VAL A 1 185 ? -12.018 1.219 9.673 1.00 91.12 185 VAL A N 1
ATOM 1484 C CA . VAL A 1 185 ? -12.105 1.096 8.207 1.00 91.12 185 VAL A CA 1
ATOM 1485 C C . VAL A 1 185 ? -13.090 0.006 7.786 1.00 91.12 185 VAL A C 1
ATOM 1487 O O . VAL A 1 185 ? -13.780 0.164 6.787 1.00 91.12 185 VAL A O 1
ATOM 1490 N N . LEU A 1 186 ? -13.195 -1.048 8.599 1.00 90.19 186 LEU A N 1
ATOM 1491 C CA . LEU A 1 186 ? -14.095 -2.180 8.387 1.00 90.19 186 LEU A CA 1
ATOM 1492 C C . LEU A 1 186 ? -15.513 -1.930 8.913 1.00 90.19 186 LEU A C 1
ATOM 1494 O O . LEU A 1 186 ? -16.395 -2.747 8.676 1.00 90.19 186 LEU A O 1
ATOM 1498 N N . LEU A 1 187 ? -15.723 -0.835 9.648 1.00 91.12 187 LEU A N 1
ATOM 1499 C CA . LEU A 1 187 ? -16.974 -0.528 10.331 1.00 91.12 187 LEU A CA 1
ATOM 1500 C C . LEU A 1 187 ? -17.600 0.706 9.680 1.00 91.12 187 LEU A C 1
ATOM 1502 O O . LEU A 1 187 ? -16.996 1.778 9.653 1.00 91.12 187 LEU A O 1
ATOM 1506 N N . ASP A 1 188 ? -18.828 0.597 9.190 1.00 80.81 188 ASP A N 1
ATOM 1507 C CA . ASP A 1 188 ? -19.551 1.749 8.628 1.00 80.81 188 ASP A CA 1
ATOM 1508 C C . ASP A 1 188 ? -20.451 2.455 9.664 1.00 80.81 188 ASP A C 1
ATOM 1510 O O . ASP A 1 188 ? -21.088 3.474 9.377 1.00 80.81 188 ASP A O 1
ATOM 1514 N N . GLY A 1 189 ? -20.480 1.920 10.892 1.00 71.12 189 GLY A N 1
ATOM 1515 C CA . GLY A 1 189 ? -21.224 2.453 12.030 1.00 71.12 189 GLY A CA 1
ATOM 1516 C C . GLY A 1 189 ? -22.742 2.298 11.927 1.00 71.12 189 GLY A C 1
ATOM 1517 O O . GLY A 1 189 ? -23.450 2.860 12.769 1.00 71.12 189 GLY A O 1
ATOM 1518 N N . LYS A 1 190 ? -23.256 1.587 10.915 1.00 75.44 190 LYS A N 1
ATOM 1519 C CA . LYS A 1 190 ? -24.696 1.400 10.693 1.00 75.44 190 LYS A CA 1
ATOM 1520 C C . LYS A 1 190 ? -25.066 -0.033 10.338 1.00 75.44 190 LYS A C 1
ATOM 1522 O O . LYS A 1 190 ? -25.959 -0.579 10.976 1.00 75.44 190 LYS A O 1
ATOM 1527 N N . GLU A 1 191 ? -24.431 -0.591 9.317 1.00 78.75 191 GLU A N 1
ATOM 1528 C CA . GLU A 1 191 ? -24.762 -1.894 8.738 1.00 78.75 191 GLU A CA 1
ATOM 1529 C C . GLU A 1 191 ? -23.693 -2.933 9.061 1.00 78.75 191 GLU A C 1
ATOM 1531 O O . GLU A 1 191 ? -24.036 -4.090 9.269 1.00 78.75 191 GLU A O 1
ATOM 1536 N N . VAL A 1 192 ? -22.428 -2.515 9.163 1.00 84.62 192 VAL A N 1
ATOM 1537 C CA . VAL A 1 192 ? -21.306 -3.376 9.532 1.00 84.62 192 VAL A CA 1
ATOM 1538 C C . VAL A 1 192 ? -20.747 -2.946 10.881 1.00 84.62 192 VAL A C 1
ATOM 1540 O O . VAL A 1 192 ? -20.163 -1.868 11.059 1.00 84.62 192 VAL A O 1
ATOM 1543 N N . THR A 1 193 ? -20.935 -3.834 11.842 1.00 88.75 193 THR A N 1
ATOM 1544 C CA . THR A 1 193 ? -20.470 -3.763 13.218 1.00 88.75 193 THR A CA 1
ATOM 1545 C C . THR A 1 193 ? -19.473 -4.888 13.492 1.00 88.75 193 THR A C 1
ATOM 1547 O O . THR A 1 193 ? -19.170 -5.713 12.636 1.00 88.75 193 THR A O 1
ATOM 1550 N N . LYS A 1 194 ? -18.924 -4.924 14.707 1.00 90.44 194 LYS A N 1
ATOM 1551 C CA . LYS A 1 194 ? -17.986 -5.981 15.109 1.00 90.44 194 LYS A CA 1
ATOM 1552 C C . LYS A 1 194 ? -18.648 -7.357 15.190 1.00 90.44 194 LYS A C 1
ATOM 1554 O O . LYS A 1 194 ? -17.969 -8.350 14.975 1.00 90.44 194 LYS A O 1
ATOM 1559 N N . ASP A 1 195 ? -19.949 -7.396 15.471 1.00 88.19 195 ASP A N 1
ATOM 1560 C CA . ASP A 1 195 ? -20.711 -8.638 15.632 1.00 88.19 195 ASP A CA 1
ATOM 1561 C C . ASP A 1 195 ? -20.940 -9.356 14.290 1.00 88.19 195 ASP A C 1
ATOM 1563 O O . ASP A 1 195 ? -21.278 -10.537 14.269 1.00 88.19 195 ASP A O 1
ATOM 1567 N N . ASP A 1 196 ? -20.706 -8.666 13.168 1.00 87.88 196 ASP A N 1
ATOM 1568 C CA . ASP A 1 196 ? -20.758 -9.233 11.816 1.00 87.88 196 ASP A CA 1
ATOM 1569 C C . ASP A 1 196 ? -19.494 -10.039 11.459 1.00 87.88 196 ASP A C 1
ATOM 1571 O O . ASP A 1 196 ? -19.407 -10.650 10.390 1.00 87.88 196 ASP A O 1
ATOM 1575 N N . PHE A 1 197 ? -18.501 -10.057 12.354 1.00 90.81 197 PHE A N 1
ATOM 1576 C CA . PHE A 1 197 ? -17.280 -10.838 12.218 1.00 90.81 197 PHE A CA 1
ATOM 1577 C C . PHE A 1 197 ? -17.273 -11.996 13.217 1.00 90.81 197 PHE A C 1
ATOM 1579 O O . PHE A 1 197 ? -17.680 -11.863 14.368 1.00 90.81 197 PHE A O 1
ATOM 1586 N N . ALA A 1 198 ? -16.758 -13.144 12.781 1.00 89.88 198 ALA A N 1
ATOM 1587 C CA . ALA A 1 198 ? -16.553 -14.299 13.649 1.00 89.88 198 ALA A CA 1
ATOM 1588 C C . ALA A 1 198 ? -15.466 -14.034 14.707 1.00 89.88 198 ALA A C 1
ATOM 1590 O O . ALA A 1 198 ? -15.523 -14.580 15.807 1.00 89.88 198 ALA A O 1
ATOM 1591 N N . GLU A 1 199 ? -14.490 -13.190 14.369 1.00 91.50 199 GLU A N 1
ATOM 1592 C CA . GLU A 1 199 ? -13.418 -12.722 15.248 1.00 91.50 199 GLU A CA 1
ATOM 1593 C C . GLU A 1 199 ? -13.082 -11.273 14.875 1.00 91.50 199 GLU A C 1
ATOM 1595 O O . GLU A 1 199 ? -13.088 -10.930 13.690 1.00 91.50 199 GLU A O 1
ATOM 1600 N N . TYR A 1 200 ? -12.830 -10.419 15.870 1.00 92.19 200 TYR A N 1
ATOM 1601 C CA . TYR A 1 200 ? -12.454 -9.017 15.668 1.00 92.19 200 TYR A CA 1
ATOM 1602 C C . TYR A 1 200 ? -11.549 -8.543 16.810 1.00 92.19 200 TYR A C 1
ATOM 1604 O O . TYR A 1 200 ? -12.022 -8.201 17.898 1.00 92.19 200 TYR A O 1
ATOM 1612 N N . ASP A 1 201 ? -10.252 -8.471 16.538 1.00 90.69 201 ASP A N 1
ATOM 1613 C CA . ASP A 1 201 ? -9.216 -8.055 17.475 1.00 90.69 201 ASP A CA 1
ATOM 1614 C C . ASP A 1 201 ? -8.646 -6.680 17.114 1.00 90.69 201 ASP A C 1
ATOM 1616 O O . ASP A 1 201 ? -8.366 -6.376 15.955 1.00 90.69 201 ASP A O 1
ATOM 1620 N N . GLU A 1 202 ? -8.431 -5.841 18.131 1.00 91.81 202 GLU A N 1
ATOM 1621 C CA . GLU A 1 202 ? -7.840 -4.507 17.990 1.00 91.81 202 GLU A CA 1
ATOM 1622 C C . GLU A 1 202 ? -6.493 -4.412 18.716 1.00 91.81 202 GLU A C 1
ATOM 1624 O O . GLU A 1 202 ? -6.407 -4.585 19.934 1.00 91.81 202 GLU A O 1
ATOM 1629 N N . PHE A 1 203 ? -5.453 -3.996 17.998 1.00 86.56 203 PHE A N 1
ATOM 1630 C CA . PHE A 1 203 ? -4.091 -3.844 18.508 1.00 86.56 203 PHE A CA 1
ATOM 1631 C C . PHE A 1 203 ? -3.721 -2.361 18.634 1.00 86.56 203 PHE A C 1
ATOM 1633 O O . PHE A 1 203 ? -2.939 -1.803 17.868 1.00 86.56 203 PHE A O 1
ATOM 1640 N N . LYS A 1 204 ? -4.284 -1.679 19.637 1.00 73.25 204 LYS A N 1
ATOM 1641 C CA . LYS A 1 204 ? -4.102 -0.221 19.827 1.00 73.25 204 LYS A CA 1
ATOM 1642 C C . LYS A 1 204 ? -2.670 0.213 20.163 1.00 73.25 204 LYS A C 1
ATOM 1644 O O . LYS A 1 204 ? -2.343 1.381 19.980 1.00 73.25 204 LYS A O 1
ATOM 1649 N N . ASN A 1 205 ? -1.835 -0.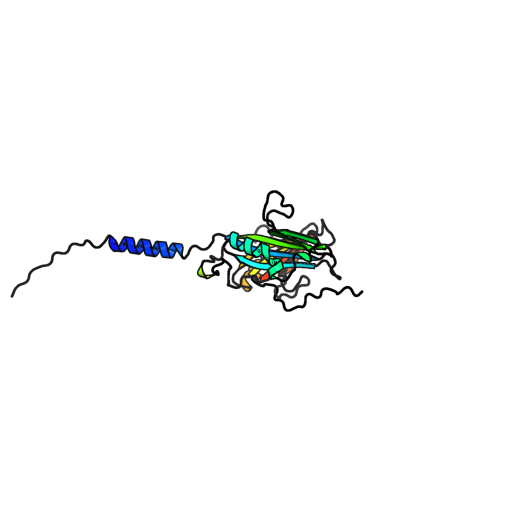715 20.632 1.00 67.50 205 ASN A N 1
ATOM 1650 C CA . ASN A 1 205 ? -0.471 -0.440 21.090 1.00 67.50 205 ASN A CA 1
ATOM 1651 C C . ASN A 1 205 ? 0.621 -1.045 20.186 1.00 67.50 205 ASN A C 1
ATOM 1653 O O . ASN A 1 205 ? 1.782 -1.037 20.581 1.00 67.50 205 ASN A O 1
ATOM 1657 N N . GLY A 1 206 ? 0.279 -1.557 18.995 1.00 56.06 206 GLY A N 1
ATOM 1658 C CA . GLY A 1 206 ? 1.268 -2.059 18.025 1.00 56.06 206 GLY A CA 1
ATOM 1659 C C . GLY A 1 206 ? 1.944 -3.386 18.397 1.00 56.06 206 GLY A C 1
ATOM 1660 O O . GLY A 1 206 ? 2.954 -3.755 17.806 1.00 56.06 206 GLY A O 1
ATOM 1661 N N . GLU A 1 207 ? 1.400 -4.117 19.369 1.00 58.62 207 GLU A N 1
ATOM 1662 C CA . GLU A 1 207 ? 1.865 -5.451 19.759 1.00 58.62 207 GLU A CA 1
ATOM 1663 C C . GLU A 1 207 ? 0.760 -6.465 19.453 1.00 58.62 207 GLU A C 1
ATOM 1665 O O . GLU A 1 207 ? -0.057 -6.807 20.308 1.00 58.62 207 GLU A O 1
ATOM 1670 N N . GLY A 1 208 ? 0.696 -6.889 18.191 1.00 62.41 208 GLY A N 1
ATOM 1671 C CA . GLY A 1 208 ? -0.190 -7.951 17.719 1.00 62.41 208 GLY A CA 1
ATOM 1672 C C . GLY A 1 208 ? 0.606 -9.112 17.114 1.00 62.41 208 GLY A C 1
ATOM 1673 O O . GLY A 1 208 ? 1.731 -8.913 16.646 1.00 62.41 208 GLY A O 1
ATOM 1674 N N . PRO A 1 209 ? 0.043 -10.332 17.072 1.00 71.44 209 PRO A N 1
ATOM 1675 C CA . PRO A 1 209 ? 0.718 -11.495 16.491 1.00 71.44 209 PRO A CA 1
ATOM 1676 C C . PRO A 1 209 ? 0.889 -11.390 14.963 1.00 71.44 209 PRO A C 1
ATOM 1678 O O . PRO A 1 209 ? 1.629 -12.172 14.378 1.00 71.44 209 PRO A O 1
ATOM 1681 N N . PHE A 1 210 ? 0.247 -10.407 14.323 1.00 68.00 210 PHE A N 1
ATOM 1682 C CA . PHE A 1 210 ? 0.217 -10.208 12.869 1.00 68.00 210 PHE A CA 1
ATOM 1683 C C . PHE A 1 210 ? 1.200 -9.135 12.362 1.00 68.00 210 PHE A C 1
ATOM 1685 O O . PHE A 1 210 ? 1.085 -8.666 11.230 1.00 68.00 210 PHE A O 1
ATOM 1692 N N . GLY A 1 211 ? 2.170 -8.746 13.197 1.00 69.19 211 GLY A N 1
ATOM 1693 C CA . GLY A 1 211 ? 3.184 -7.734 12.895 1.00 69.19 211 GLY A CA 1
ATOM 1694 C C . GLY A 1 211 ? 2.965 -6.421 13.649 1.00 69.19 211 GLY A C 1
ATOM 1695 O O . GLY A 1 211 ? 1.868 -6.127 14.116 1.00 69.19 211 GLY A O 1
ATOM 1696 N N . SER A 1 212 ? 4.026 -5.615 13.758 1.00 67.81 212 SER A N 1
ATOM 1697 C CA . SER A 1 212 ? 4.027 -4.357 14.527 1.00 67.81 212 SER A CA 1
ATOM 1698 C C . SER A 1 212 ? 3.075 -3.291 13.988 1.00 67.81 212 SER A C 1
ATOM 1700 O O . SER A 1 212 ? 2.679 -2.382 14.711 1.00 67.81 212 SER A O 1
ATOM 1702 N N . ASP A 1 213 ? 2.734 -3.396 12.706 1.00 81.12 213 ASP A N 1
ATOM 1703 C CA . ASP A 1 213 ? 1.977 -2.378 11.981 1.00 81.12 213 ASP A CA 1
ATOM 1704 C C . ASP A 1 213 ? 0.483 -2.736 11.888 1.00 81.12 213 ASP A C 1
ATOM 1706 O O . ASP A 1 213 ? -0.314 -1.925 11.409 1.00 81.12 213 ASP A O 1
ATOM 1710 N N . ALA A 1 214 ? 0.101 -3.944 12.327 1.00 85.00 214 ALA A N 1
ATOM 1711 C CA . ALA A 1 214 ? -1.277 -4.418 12.332 1.00 85.00 214 ALA A CA 1
ATOM 1712 C C . ALA A 1 214 ? -2.081 -3.732 13.445 1.00 85.00 214 ALA A C 1
ATOM 1714 O O . ALA A 1 214 ? -1.667 -3.686 14.602 1.00 85.00 214 ALA A O 1
ATOM 1715 N N . VAL A 1 215 ? -3.251 -3.215 13.081 1.00 90.00 215 VAL A N 1
ATOM 1716 C CA . VAL A 1 215 ? -4.156 -2.459 13.959 1.00 90.00 215 VAL A CA 1
ATOM 1717 C C . VAL A 1 215 ? -5.436 -3.234 14.233 1.00 90.00 215 VAL A C 1
ATOM 1719 O O . VAL A 1 215 ? -5.936 -3.197 15.355 1.00 90.00 215 VAL A O 1
ATOM 1722 N N . VAL A 1 216 ? -5.964 -3.928 13.226 1.00 91.81 216 VAL A N 1
ATOM 1723 C CA . VAL A 1 216 ? -7.159 -4.770 13.350 1.00 91.81 216 VAL A CA 1
ATOM 1724 C C . VAL A 1 216 ? -6.898 -6.106 12.677 1.00 91.81 216 VAL A C 1
ATOM 1726 O O . VAL A 1 216 ? -6.357 -6.141 11.571 1.00 91.81 216 VAL A O 1
ATOM 1729 N N . HIS A 1 217 ? -7.319 -7.185 13.323 1.00 92.75 217 HIS A N 1
ATOM 1730 C CA . HIS A 1 217 ? -7.513 -8.484 12.690 1.00 92.75 217 HIS A CA 1
ATOM 1731 C C . HIS A 1 217 ? -8.986 -8.852 12.795 1.00 92.75 217 HIS A C 1
ATOM 1733 O O . HIS A 1 217 ? -9.580 -8.738 13.860 1.00 92.75 217 HIS A O 1
ATOM 1739 N N . ALA A 1 218 ? -9.589 -9.229 11.677 1.00 91.88 218 ALA A N 1
ATOM 1740 C CA . ALA A 1 218 ? -10.981 -9.629 11.624 1.00 91.88 218 ALA A CA 1
ATOM 1741 C C . ALA A 1 218 ? -11.142 -10.887 10.772 1.00 91.88 218 ALA A C 1
ATOM 1743 O O . ALA A 1 218 ? -10.467 -11.052 9.753 1.00 91.88 218 ALA A O 1
ATOM 1744 N N . VAL A 1 219 ? -12.067 -11.761 11.154 1.00 91.25 219 VAL A N 1
ATOM 1745 C CA . VAL A 1 219 ? -12.392 -12.983 10.412 1.00 91.25 219 VAL A CA 1
ATOM 1746 C C . VAL A 1 219 ? -13.859 -12.945 10.027 1.00 91.25 219 VAL A C 1
ATOM 1748 O O . VAL A 1 219 ? -14.733 -12.841 10.885 1.00 91.25 219 VAL A O 1
ATOM 1751 N N . LYS A 1 220 ? -14.148 -13.032 8.729 1.00 87.81 220 LYS A N 1
ATOM 1752 C CA . LYS A 1 220 ? -15.527 -13.134 8.239 1.00 87.81 220 LYS A CA 1
ATOM 1753 C C . LYS A 1 220 ? -16.048 -14.565 8.315 1.00 87.81 220 LYS A C 1
ATOM 1755 O O . LYS A 1 220 ? -15.283 -15.535 8.317 1.00 87.81 220 LYS A O 1
ATOM 1760 N N . GLU A 1 221 ? -17.372 -14.691 8.290 1.00 78.19 221 GLU A N 1
ATOM 1761 C CA . GLU A 1 221 ? -18.040 -15.974 8.092 1.00 78.19 221 GLU A CA 1
ATOM 1762 C C . GLU A 1 221 ? -17.542 -16.615 6.779 1.00 78.19 221 GLU A C 1
ATOM 1764 O O . GLU A 1 221 ? -17.611 -16.015 5.708 1.00 78.19 221 GLU A O 1
ATOM 1769 N N . GLY A 1 222 ? -16.939 -17.806 6.874 1.00 75.38 222 GLY A N 1
ATOM 1770 C CA . GLY A 1 222 ? -16.252 -18.472 5.755 1.00 75.38 222 GLY A CA 1
ATOM 1771 C C . GLY A 1 222 ? -14.719 -18.506 5.845 1.00 75.38 222 GLY A C 1
ATOM 1772 O O . GLY A 1 222 ? -14.086 -19.138 5.002 1.00 75.38 222 GLY A O 1
ATOM 1773 N N . GLY A 1 223 ? -14.116 -17.895 6.872 1.00 78.50 223 GLY A N 1
ATOM 1774 C CA . GLY A 1 223 ? -12.679 -18.019 7.165 1.00 78.50 223 GLY A CA 1
ATOM 1775 C C . GLY A 1 223 ? -11.771 -17.053 6.396 1.00 78.50 223 GLY A C 1
ATOM 1776 O O . GLY A 1 223 ? -10.547 -17.151 6.503 1.00 78.50 223 GLY A O 1
ATOM 1777 N N . GLN A 1 224 ? -12.346 -16.102 5.651 1.00 85.88 224 GLN A N 1
ATOM 1778 C CA . GLN A 1 224 ? -11.597 -14.982 5.078 1.00 85.88 224 GLN A CA 1
ATOM 1779 C C . GLN A 1 224 ? -11.061 -14.117 6.221 1.00 85.88 224 GLN A C 1
ATOM 1781 O O . GLN A 1 224 ? -11.827 -13.609 7.044 1.00 85.88 224 GLN A O 1
ATOM 1786 N N . ASN A 1 225 ? -9.743 -13.958 6.263 1.00 90.06 225 ASN A N 1
ATOM 1787 C CA . ASN A 1 225 ? -9.067 -13.128 7.251 1.00 90.06 225 ASN A CA 1
ATOM 1788 C C . ASN A 1 225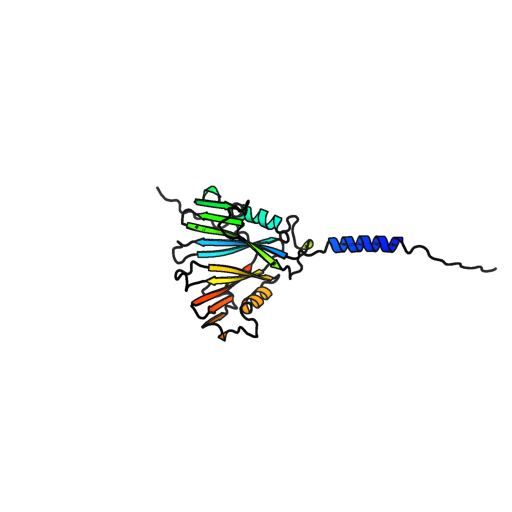 ? -8.794 -11.749 6.651 1.00 90.06 225 ASN A C 1
ATOM 1790 O O . ASN A 1 225 ? -8.380 -11.635 5.498 1.00 90.06 225 ASN A O 1
ATOM 1794 N N . ILE A 1 226 ? -9.007 -10.704 7.439 1.00 91.38 226 ILE A N 1
ATOM 1795 C CA . ILE A 1 226 ? -8.783 -9.314 7.060 1.00 91.38 226 ILE A CA 1
ATOM 1796 C C . ILE A 1 226 ? -7.861 -8.695 8.102 1.00 91.38 226 ILE A C 1
ATOM 1798 O O . ILE A 1 226 ? -8.140 -8.727 9.297 1.00 91.38 226 ILE A O 1
ATOM 1802 N N . LEU A 1 227 ? -6.752 -8.136 7.639 1.00 91.44 227 LEU A N 1
ATOM 1803 C CA . LEU A 1 227 ? -5.797 -7.398 8.449 1.00 91.44 227 LEU A CA 1
ATOM 1804 C C . LEU A 1 227 ? -5.804 -5.944 8.007 1.00 91.44 227 LEU A C 1
ATOM 1806 O O . LEU A 1 227 ? -5.563 -5.653 6.837 1.00 91.44 227 LEU A O 1
ATOM 1810 N N . THR A 1 228 ? -6.030 -5.033 8.942 1.00 92.44 228 THR A N 1
ATOM 1811 C CA . THR A 1 228 ? -5.847 -3.604 8.700 1.00 92.44 228 THR A CA 1
ATOM 1812 C C . THR A 1 228 ? -4.557 -3.151 9.356 1.00 92.44 228 THR A C 1
ATOM 1814 O O . THR A 1 228 ? -4.385 -3.338 10.561 1.00 92.44 228 THR A O 1
ATOM 1817 N N . SER A 1 229 ? -3.690 -2.497 8.590 1.00 91.62 229 SER A N 1
ATOM 1818 C CA . SER A 1 229 ? -2.382 -2.023 9.044 1.00 91.62 229 SER A CA 1
ATOM 1819 C C . SER A 1 229 ? -2.163 -0.552 8.703 1.00 91.62 229 SER A C 1
ATOM 1821 O O . SER A 1 229 ? -2.723 -0.038 7.732 1.00 91.62 229 SER A O 1
ATOM 1823 N N . VAL A 1 230 ? -1.317 0.130 9.476 1.00 90.75 230 VAL A N 1
ATOM 1824 C CA . VAL A 1 230 ? -0.874 1.499 9.169 1.00 90.75 230 VAL A CA 1
ATOM 1825 C C . VAL A 1 230 ? 0.570 1.466 8.696 1.00 90.75 230 VAL A C 1
ATOM 1827 O O . VAL A 1 230 ? 1.480 1.153 9.456 1.00 90.75 230 VAL A O 1
ATOM 1830 N N . VAL A 1 231 ? 0.788 1.836 7.436 1.00 90.38 231 VAL A N 1
ATOM 1831 C CA . VAL A 1 231 ? 2.112 1.820 6.810 1.00 90.38 231 VAL A CA 1
ATOM 1832 C C . VAL A 1 231 ? 2.568 3.248 6.534 1.00 90.38 231 VAL A C 1
ATOM 1834 O O . VAL A 1 231 ? 1.861 4.048 5.916 1.00 90.38 231 VAL A O 1
ATOM 1837 N N . ALA A 1 232 ? 3.778 3.585 6.974 1.00 88.25 232 ALA A N 1
ATOM 1838 C CA . ALA A 1 232 ? 4.414 4.840 6.599 1.00 88.25 232 ALA A CA 1
ATOM 1839 C C . ALA A 1 232 ? 4.835 4.791 5.119 1.00 88.25 232 ALA A C 1
ATOM 1841 O O . ALA A 1 232 ? 5.646 3.953 4.721 1.00 88.25 232 ALA A O 1
ATOM 1842 N N . GLY A 1 233 ? 4.299 5.705 4.310 1.00 80.31 233 GLY A N 1
ATOM 1843 C CA . GLY A 1 233 ? 4.685 5.853 2.908 1.00 80.31 233 GLY A CA 1
ATOM 1844 C C . GLY A 1 233 ? 6.085 6.444 2.748 1.00 80.31 233 GLY A C 1
ATOM 1845 O O . GLY A 1 233 ? 6.732 6.840 3.718 1.00 80.31 233 GLY A O 1
ATOM 1846 N N . ASN A 1 234 ? 6.564 6.548 1.510 1.00 68.31 234 ASN A N 1
ATOM 1847 C CA . ASN A 1 234 ? 7.846 7.188 1.175 1.00 68.31 234 ASN A CA 1
ATOM 1848 C C . ASN A 1 234 ? 9.098 6.529 1.790 1.00 68.31 234 ASN A C 1
ATOM 1850 O O . ASN A 1 234 ? 10.203 7.071 1.688 1.00 68.31 234 ASN A O 1
ATOM 1854 N N . LYS A 1 235 ? 8.954 5.342 2.385 1.00 60.81 235 LYS A N 1
ATOM 1855 C CA . LYS A 1 235 ? 10.071 4.541 2.875 1.00 60.81 235 LYS A CA 1
ATOM 1856 C C . LYS A 1 235 ? 10.588 3.682 1.727 1.00 60.81 235 LYS A C 1
ATOM 1858 O O . LYS A 1 235 ? 10.074 2.601 1.468 1.00 60.81 235 LYS A O 1
ATOM 1863 N N . LEU A 1 236 ? 11.612 4.178 1.039 1.00 52.59 236 LEU A N 1
ATOM 1864 C CA . LEU A 1 236 ? 12.466 3.301 0.240 1.00 52.59 236 LEU A CA 1
ATOM 1865 C C . LEU A 1 236 ? 13.146 2.323 1.195 1.00 52.59 236 LEU A C 1
ATOM 1867 O O . LEU A 1 236 ? 13.588 2.736 2.277 1.00 52.59 236 LEU A O 1
ATOM 1871 N N . TRP A 1 237 ? 13.233 1.050 0.812 1.00 41.31 237 TRP A N 1
ATOM 1872 C CA . TRP A 1 237 ? 14.114 0.114 1.497 1.00 41.31 237 TRP A CA 1
ATOM 1873 C C . TRP A 1 237 ? 15.528 0.708 1.474 1.00 41.31 237 TRP A C 1
ATOM 1875 O O . TRP A 1 237 ? 16.158 0.826 0.426 1.00 41.31 237 TRP A O 1
ATOM 1885 N N . ARG A 1 238 ? 16.003 1.209 2.620 1.00 34.53 238 ARG A N 1
ATOM 1886 C CA . ARG A 1 238 ? 17.365 1.728 2.727 1.00 34.53 238 ARG A CA 1
ATOM 1887 C C . ARG A 1 238 ? 18.301 0.528 2.733 1.00 34.53 238 ARG A C 1
ATOM 1889 O O . ARG A 1 238 ? 18.303 -0.236 3.694 1.00 34.53 238 ARG A O 1
ATOM 1896 N N . SER A 1 239 ? 19.114 0.428 1.685 1.00 33.53 239 SER A N 1
ATOM 1897 C CA . SER A 1 239 ? 20.384 -0.299 1.655 1.00 33.53 239 SER A CA 1
ATOM 1898 C C . SER A 1 239 ? 21.103 -0.156 3.004 1.00 33.53 239 SER A C 1
ATOM 1900 O O . SER A 1 239 ? 21.583 0.924 3.357 1.00 33.53 239 SER A O 1
ATOM 1902 N N . GLY A 1 240 ? 21.103 -1.225 3.792 1.00 30.23 240 GLY A N 1
ATOM 1903 C CA . GLY A 1 240 ? 21.609 -1.227 5.165 1.00 30.23 240 GLY A CA 1
ATOM 1904 C C . GLY A 1 240 ? 21.486 -2.584 5.859 1.00 30.23 240 GLY A C 1
ATOM 1905 O O . GLY A 1 240 ? 22.238 -2.856 6.787 1.00 30.23 240 GLY A O 1
ATOM 1906 N N . GLY A 1 241 ? 20.606 -3.463 5.373 1.00 28.23 241 GLY A N 1
ATOM 1907 C CA . GLY A 1 241 ? 20.714 -4.904 5.575 1.00 28.23 241 GLY A CA 1
ATOM 1908 C C . GLY A 1 241 ? 21.280 -5.522 4.306 1.00 28.23 241 GLY A C 1
ATOM 1909 O O . GLY A 1 241 ? 20.684 -5.373 3.244 1.00 28.23 241 GLY A O 1
ATOM 1910 N N . VAL A 1 242 ? 22.451 -6.143 4.411 1.00 28.98 242 VAL A N 1
ATOM 1911 C CA . VAL A 1 242 ? 23.071 -6.955 3.361 1.00 28.98 242 VAL A CA 1
ATOM 1912 C C . VAL A 1 242 ? 21.996 -7.865 2.764 1.00 28.98 242 VAL A C 1
ATOM 1914 O O . VAL A 1 242 ? 21.349 -8.599 3.510 1.00 28.98 242 VAL A O 1
ATOM 1917 N N . ALA A 1 243 ? 21.788 -7.806 1.446 1.00 32.81 243 ALA A N 1
ATOM 1918 C CA . ALA A 1 243 ? 21.102 -8.878 0.743 1.00 32.81 243 ALA A CA 1
ATOM 1919 C C . ALA A 1 243 ? 21.938 -10.138 0.986 1.00 32.81 243 ALA A C 1
ATOM 1921 O O . ALA A 1 243 ? 23.010 -10.307 0.406 1.00 32.81 243 ALA A O 1
ATOM 1922 N N . PHE A 1 244 ? 21.516 -10.954 1.949 1.00 29.28 244 PHE A N 1
ATOM 1923 C CA . PHE A 1 244 ? 22.143 -12.231 2.236 1.00 29.28 244 PHE A CA 1
ATOM 1924 C C . PHE A 1 244 ? 21.667 -13.186 1.146 1.00 29.28 244 PHE A C 1
ATOM 1926 O O . PHE A 1 244 ? 20.752 -13.978 1.344 1.00 29.28 244 PHE A O 1
ATOM 1933 N N . PHE A 1 245 ? 22.246 -13.049 -0.045 1.00 33.84 245 PHE A N 1
ATOM 1934 C CA . PHE A 1 245 ? 22.242 -14.138 -1.003 1.00 33.84 245 PHE A CA 1
ATOM 1935 C C . PHE A 1 245 ? 23.001 -15.283 -0.329 1.00 33.84 245 PHE A C 1
ATOM 1937 O O . PHE A 1 245 ? 24.164 -15.080 0.042 1.00 33.84 245 PHE A O 1
ATOM 1944 N N . PRO A 1 246 ? 22.392 -16.459 -0.101 1.00 30.03 246 PRO A N 1
ATOM 1945 C CA . PRO A 1 246 ? 23.181 -17.621 0.252 1.00 30.03 246 PRO A CA 1
ATOM 1946 C C . PRO A 1 246 ? 24.110 -17.880 -0.936 1.00 30.03 246 PRO A C 1
ATOM 1948 O O . PRO A 1 246 ? 23.662 -18.255 -2.017 1.00 30.03 246 PRO A O 1
ATOM 1951 N N . GLN A 1 247 ? 25.406 -17.617 -0.754 1.00 30.66 247 GLN A N 1
ATOM 1952 C CA . GLN A 1 247 ? 26.415 -18.183 -1.635 1.00 30.66 247 GLN A CA 1
ATOM 1953 C C . GLN A 1 247 ? 26.217 -19.695 -1.582 1.00 30.66 247 GLN A C 1
ATOM 1955 O O . GLN A 1 247 ? 26.330 -20.311 -0.524 1.00 30.66 247 GLN A O 1
ATOM 1960 N N . SER A 1 248 ? 25.840 -20.280 -2.714 1.00 35.72 248 SER A N 1
ATOM 1961 C CA . SER A 1 248 ? 25.918 -21.717 -2.900 1.00 35.72 248 SER A CA 1
ATOM 1962 C C . SER A 1 248 ? 27.397 -22.090 -2.843 1.00 35.72 248 SER A C 1
ATOM 1964 O O . SER A 1 248 ? 28.143 -21.790 -3.778 1.00 35.72 248 SER A O 1
ATOM 1966 N N . ASP A 1 249 ? 27.821 -22.689 -1.735 1.00 36.19 249 ASP A N 1
ATOM 1967 C CA . ASP A 1 249 ? 29.144 -23.290 -1.624 1.00 36.19 249 ASP A CA 1
ATOM 1968 C C . ASP A 1 249 ? 29.248 -24.437 -2.643 1.00 36.19 249 ASP A C 1
ATOM 1970 O O . ASP A 1 249 ? 28.445 -25.376 -2.632 1.00 36.19 249 ASP A O 1
ATOM 1974 N N . ALA A 1 250 ? 30.227 -24.318 -3.540 1.00 34.75 250 ALA A N 1
ATOM 1975 C CA . ALA A 1 250 ? 30.744 -25.388 -4.386 1.00 34.75 250 ALA A CA 1
ATOM 1976 C C . ALA A 1 250 ? 32.045 -25.928 -3.782 1.00 34.75 250 ALA A C 1
ATOM 1978 O O . ALA A 1 250 ? 32.828 -25.105 -3.252 1.00 34.75 250 ALA A O 1
#

Radius of gyration: 25.87 Å; chains: 1; bounding box: 56×112×47 Å

Secondary structure (DSSP, 8-state):
------------SHHHHHHHHHHHHHHHHHT---SEEEEEEEEEEETT-SSS-EEEEEEEEEES-HHHHHHHHTTHHHHHT--GGGSSEEEE-S-GGG--S-TTEEEEEE-TTS-EEEEEEEEEE-TT---GGGB-TTSBB-S--EEEEEEEE-TTT-TTS--EEEEEEEEES-HHHHHHHHHTTT--SSS--GGGSSEEEE-TTS--TT-TTEEEEEE-TTS-EEEEEEEETT----S-S---------

Sequence (250 aa):
MSLIYRDPYCTTSSISRRRSNIYSSRIKERTMSAENLYIVKRTQFDPKSPREPVYTVTLPATFTNLKSAKEFASRLLEREGYDPDFFAVYAVNDDPADWTHGDGVVVYAEGPEKEVFTVEIETTQNTLALGVDDVNPEGRVQRQLYHVLQTMIEYNEDRSGGKRYAVVEATLKSHKDAMERALNVLLDGKEVTKDDFAEYDEFKNGEGPFGSDAVVHAVKEGGQNILTSVVAGNKLWRSGGVAFFPQSDA

Foldseek 3Di:
DDDDDDDDDDDPPPPVVVVVVVVVVVVVVQQQQQFKKKWKKKWKWACVPPPAIDIDIAGQFIFSDPVLSLVCLQCQCVVLPDDQVQFPDWDAPPDPPPDDPDDFWGIWTAGPNRMIMTIGIDMDGPPVSDGPVQADPSRIGPAKKKWKKKKKFQCLVPVSSSDIDIDTQDIGRDPVVSLVCLLCVQPPPPPDDLVQFPDKDADSPQDDPVHSFWGIWTAHDSGIIMTIGMHIHNDRPDPDDPPCPPDPDD

Organism: NCBI:txid690887

pLDDT: mean 77.87, std 19.74, range [28.23, 95.94]